Protein 1QUA (pdb70)

Radius of gyration: 15.65 Å; Cα contacts (8 Å, |Δi|>4): 385; chains: 1; bounding box: 40×34×39 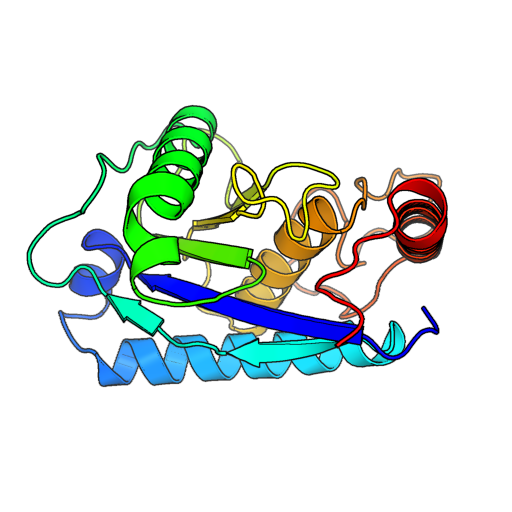Å

Sequence (197 aa):
PAPQTSIELFLIVDHSMYAKYNSNSSKITTTLKARVNIMNAIYSSLNLVITLSGIEMWSAADLITVQSSSRNTLKLFASWRETDLLKRTSNDNAQLLTATNFNGNTVGLAYLKTMCNSKYSVGLIQDHSAIPLLMAVTMAHELGHNLGMNHDGAGCSCATCIMAPVLSSGPAKSFSDCSKHDYQSFLTIHKPQCLLN

InterPro domains:
  IPR001590 Peptidase M12B, ADAM/reprolysin [PF01421] (7-197)
  IPR001590 Peptidase M12B, ADAM/reprolysin [PS50215] (5-197)
  IPR024079 Metallopeptidase, catalytic domain superfamily [G3DSA:3.40.390.10] (2-197)
  IPR034027 Reprolysin domain, adamalysin-type [cd04269] (7-197)

Structure (mmCIF, N/CA/C/O backbone):
data_1QUA
#
_entry.id   1QUA
#
_cell.length_a   46.838
_cell.length_b   49.524
_cell.length_c   95.343
_cell.angle_alpha   90.00
_cell.angle_beta   90.00
_cell.angle_gamma   90.00
#
_symmetry.space_group_name_H-M   'P 21 21 21'
#
loop_
_entity.id
_entity.type
_entity.pdbx_description
1 polymer ACUTOLYSIN-C
2 non-polymer 'ZINC ION'
3 water water
#
loop_
_atom_site.group_PDB
_atom_site.id
_atom_site.type_symbol
_atom_site.label_atom_id
_atom_site.label_alt_id
_atom_site.label_comp_id
_atom_site.label_asym_id
_atom_site.label_entity_id
_atom_site.label_seq_id
_atom_site.pdbx_PDB_ins_code
_atom_site.Cartn_x
_atom_site.Cartn_y
_atom_site.Cartn_z
_atom_site.occupancy
_atom_site.B_iso_or_equiv
_atom_site.auth_seq_id
_atom_site.auth_comp_id
_atom_site.auth_asym_id
_atom_site.auth_atom_id
_atom_site.pdbx_PDB_model_num
ATOM 1 N N . PRO A 1 1 ? 19.235 6.838 24.637 1.00 48.59 2 PRO A N 1
ATOM 2 C CA . PRO A 1 1 ? 18.525 5.807 25.379 1.00 48.78 2 PRO A CA 1
ATOM 3 C C . PRO A 1 1 ? 17.694 6.358 26.513 1.00 48.73 2 PRO A C 1
ATOM 4 O O . PRO A 1 1 ? 17.294 5.595 27.368 1.00 49.13 2 PRO A O 1
ATOM 8 N N . ALA A 1 2 ? 17.355 7.650 26.476 1.00 48.46 3 ALA A N 1
ATOM 9 C CA . ALA A 1 2 ? 16.567 8.259 27.552 1.00 43.85 3 ALA A CA 1
ATOM 10 C C . ALA A 1 2 ? 15.514 9.304 27.171 1.00 38.01 3 ALA A C 1
ATOM 11 O O . ALA A 1 2 ? 14.431 9.289 27.736 1.00 37.19 3 ALA A O 1
ATOM 13 N N . PRO A 1 3 ? 15.814 10.245 26.246 1.00 36.07 4 PRO A N 1
ATOM 14 C CA . PRO A 1 3 ? 14.713 11.178 25.985 1.00 36.37 4 PRO A CA 1
ATOM 15 C C . PRO A 1 3 ? 13.579 10.442 25.277 1.00 36.72 4 PRO A C 1
ATOM 16 O O . PRO A 1 3 ? 13.822 9.710 24.318 1.00 38.26 4 PRO A O 1
ATOM 20 N N . GLN A 1 4 ? 12.355 10.606 25.769 1.00 36.52 5 GLN A N 1
ATOM 21 C CA . GLN A 1 4 ? 11.186 9.975 25.174 1.00 35.42 5 GLN A CA 1
ATOM 22 C C . GLN A 1 4 ? 11.027 10.567 23.763 1.00 32.27 5 GLN A C 1
ATOM 23 O O . GLN A 1 4 ? 10.733 11.761 23.605 1.00 35.47 5 GLN A O 1
ATOM 29 N N . THR A 1 5 ? 11.270 9.750 22.742 1.00 26.91 6 THR A N 1
ATOM 30 C CA . THR A 1 5 ? 11.177 10.213 21.368 1.00 24.54 6 THR A CA 1
ATOM 31 C C . THR A 1 5 ? 10.141 9.477 20.553 1.00 22.97 6 THR A C 1
ATOM 32 O O . THR A 1 5 ? 9.533 8.522 21.027 1.00 23.56 6 THR A O 1
ATOM 36 N N . SER A 1 6 ? 9.937 9.916 19.318 1.00 23.13 7 SER A N 1
ATOM 37 C CA . SER A 1 6 ? 8.956 9.284 18.453 1.00 25.01 7 SER A CA 1
ATOM 38 C C . SER A 1 6 ? 9.239 9.477 16.963 1.00 25.53 7 SER A C 1
ATOM 39 O O . SER A 1 6 ? 9.571 10.579 16.498 1.00 25.11 7 SER A O 1
ATOM 42 N N . ILE A 1 7 ? 9.111 8.366 16.235 1.00 26.44 8 ILE A N 1
ATOM 43 C CA . ILE A 1 7 ? 9.345 8.302 14.795 1.00 23.44 8 ILE A CA 1
ATOM 44 C C . ILE A 1 7 ? 8.062 7.936 14.107 1.00 21.42 8 ILE A C 1
ATOM 45 O O . ILE A 1 7 ? 7.492 6.896 14.409 1.00 20.32 8 ILE A O 1
ATOM 50 N N . GLU A 1 8 ? 7.573 8.804 13.237 1.00 18.27 9 GLU A N 1
ATOM 51 C CA . GLU A 1 8 ? 6.387 8.472 12.485 1.00 21.70 9 GLU A CA 1
ATOM 52 C C . GLU A 1 8 ? 6.955 7.904 11.210 1.00 17.93 9 GLU A C 1
ATOM 53 O O . GLU A 1 8 ? 7.474 8.629 10.358 1.00 17.48 9 GLU A O 1
ATOM 59 N N . LEU A 1 9 ? 6.919 6.589 11.124 1.00 16.37 10 LEU A N 1
ATOM 60 C CA . LEU A 1 9 ? 7.450 5.845 9.995 1.00 13.51 10 LEU A CA 1
ATOM 61 C C . LEU A 1 9 ? 6.445 5.586 8.904 1.00 11.38 10 LEU A C 1
ATOM 62 O O . LEU A 1 9 ? 5.354 5.068 9.136 1.00 11.62 10 LEU A O 1
ATOM 67 N N . PHE A 1 10 ? 6.848 5.857 7.685 1.00 10.49 11 PHE A N 1
ATOM 68 C CA . PHE A 1 10 ? 5.973 5.582 6.581 1.00 12.01 11 PHE A CA 1
ATOM 69 C C . PHE A 1 10 ? 6.543 4.442 5.757 1.00 11.73 11 PHE A C 1
ATOM 70 O O . PHE A 1 10 ? 7.717 4.493 5.393 1.00 13.30 11 PHE A O 1
ATOM 78 N N . LEU A 1 11 ? 5.724 3.445 5.412 1.00 11.07 12 LEU A N 1
ATOM 79 C CA . LEU A 1 11 ? 6.213 2.299 4.632 1.00 8.47 12 LEU A CA 1
ATOM 80 C C . LEU A 1 11 ? 5.701 2.381 3.230 1.00 5.34 12 LEU A C 1
ATOM 81 O O . LEU A 1 11 ? 4.546 2.755 3.015 1.00 9.85 12 LEU A O 1
ATOM 86 N N . ILE A 1 12 ? 6.554 2.045 2.271 1.00 5.01 13 ILE A N 1
ATOM 87 C CA . ILE A 1 12 ? 6.213 2.086 0.848 1.00 4.75 13 ILE A CA 1
ATOM 88 C C . ILE A 1 12 ? 6.480 0.708 0.303 1.00 5.98 13 ILE A C 1
ATOM 89 O O . ILE A 1 12 ? 7.570 0.154 0.465 1.00 4.67 13 ILE A O 1
ATOM 94 N N . VAL A 1 13 ? 5.467 0.125 -0.303 1.00 5.79 14 VAL A N 1
ATOM 95 C CA . VAL A 1 13 ? 5.566 -1.207 -0.846 1.00 10.17 14 VAL A CA 1
ATOM 96 C C . VAL A 1 13 ? 5.696 -1.051 -2.356 1.00 8.19 14 VAL A C 1
ATOM 97 O O . VAL A 1 13 ? 4.893 -0.366 -2.979 1.00 15.19 14 VAL A O 1
ATOM 101 N N . ASP A 1 14 ? 6.714 -1.631 -2.967 1.00 10.78 15 ASP A N 1
ATOM 102 C CA . ASP A 1 14 ? 6.811 -1.460 -4.400 1.00 9.91 15 ASP A CA 1
ATOM 103 C C . ASP A 1 14 ? 5.962 -2.448 -5.159 1.00 10.65 15 ASP A C 1
ATOM 104 O O . ASP A 1 14 ? 5.391 -3.357 -4.594 1.00 9.30 15 ASP A O 1
ATOM 109 N N . HIS A 1 15 ? 5.934 -2.299 -6.467 1.00 12.48 16 HIS A N 1
ATOM 110 C CA . HIS A 1 15 ? 5.146 -3.157 -7.307 1.00 17.76 16 HIS A CA 1
ATOM 111 C C . HIS A 1 15 ? 5.554 -4.647 -7.329 1.00 17.88 16 HIS A C 1
ATOM 112 O O . HIS A 1 15 ? 4.685 -5.520 -7.460 1.00 18.86 16 HIS A O 1
ATOM 119 N N . SER A 1 16 ? 6.855 -4.938 -7.198 1.00 17.28 17 SER A N 1
ATOM 120 C CA . SER A 1 16 ? 7.375 -6.311 -7.186 1.00 13.62 17 SER A CA 1
ATOM 121 C C . SER A 1 16 ? 6.958 -6.991 -5.880 1.00 12.88 17 SER A C 1
ATOM 122 O O . SER A 1 16 ? 6.550 -8.135 -5.896 1.00 14.46 17 SER A O 1
ATOM 125 N N . MET A 1 17 ? 6.965 -6.285 -4.759 1.00 8.80 18 MET A N 1
ATOM 126 C CA . MET A 1 17 ? 6.506 -6.914 -3.535 1.00 10.29 18 MET A CA 1
ATOM 127 C C . MET A 1 17 ? 4.985 -7.022 -3.567 1.00 11.84 18 MET A C 1
ATOM 128 O O . MET A 1 17 ? 4.408 -7.885 -2.916 1.00 13.22 18 MET A O 1
ATOM 133 N N . TYR A 1 18 ? 4.322 -6.160 -4.331 1.00 12.96 19 TYR A N 1
ATOM 134 C CA . TYR A 1 18 ? 2.870 -6.211 -4.424 1.00 13.21 19 TYR A CA 1
ATOM 135 C C . TYR A 1 18 ? 2.509 -7.508 -5.147 1.00 12.43 19 TYR A C 1
ATOM 136 O O . TYR A 1 18 ? 1.669 -8.256 -4.660 1.00 11.98 19 TYR A O 1
ATOM 145 N N . ALA A 1 19 ? 3.149 -7.761 -6.294 1.00 13.10 20 ALA A N 1
ATOM 146 C CA . ALA A 1 19 ? 2.926 -8.954 -7.105 1.00 13.52 20 ALA A CA 1
ATOM 147 C C . ALA A 1 19 ? 3.342 -10.252 -6.419 1.00 17.84 20 ALA A C 1
ATOM 148 O O . ALA A 1 19 ? 2.756 -11.304 -6.680 1.00 19.88 20 ALA A O 1
ATOM 150 N N . LYS A 1 20 ? 4.357 -10.182 -5.564 1.00 17.18 21 LYS A N 1
ATOM 151 C CA . LYS A 1 20 ? 4.830 -11.349 -4.840 1.00 16.99 21 LYS A CA 1
ATOM 152 C C . LYS A 1 20 ? 3.809 -11.884 -3.862 1.00 14.99 21 LYS A C 1
ATOM 153 O O . LYS A 1 20 ? 3.840 -13.051 -3.535 1.00 16.76 21 LYS A O 1
ATOM 159 N N . TYR A 1 21 ? 2.967 -11.018 -3.319 1.00 16.03 22 TYR A N 1
ATOM 160 C CA . TYR A 1 21 ? 1.927 -11.472 -2.402 1.00 14.24 22 TYR A CA 1
ATOM 161 C C . TYR A 1 21 ? 0.588 -11.611 -3.160 1.00 14.31 22 TYR A C 1
ATOM 162 O O . TYR A 1 21 ? -0.494 -11.443 -2.589 1.00 12.41 22 TYR A O 1
ATOM 171 N N . ASN A 1 22 ? 0.674 -11.868 -4.458 1.00 11.17 23 ASN A N 1
ATOM 172 C CA . ASN A 1 22 ? -0.502 -12.075 -5.260 1.00 12.82 23 ASN A CA 1
ATOM 173 C C . ASN A 1 22 ? -1.460 -10.909 -5.345 1.00 16.96 23 ASN A C 1
ATOM 174 O O . ASN A 1 22 ? -2.688 -11.132 -5.340 1.00 14.96 23 ASN A O 1
ATOM 179 N N . SER A 1 23 ? -0.891 -9.682 -5.378 1.00 18.06 24 SER A N 1
ATOM 180 C CA . SER A 1 23 ? -1.615 -8.387 -5.464 1.00 9.51 24 SER A CA 1
ATOM 181 C C . SER A 1 23 ? -2.671 -8.236 -4.395 1.00 9.30 24 SER A C 1
ATOM 182 O O . SER A 1 23 ? -3.762 -7.742 -4.650 1.00 11.93 24 SER A O 1
ATOM 185 N N . ASN A 1 24 ? -2.328 -8.594 -3.167 1.00 11.12 25 ASN A N 1
ATOM 186 C CA . ASN A 1 24 ? -3.288 -8.575 -2.081 1.00 14.31 25 ASN A CA 1
ATOM 187 C C . ASN A 1 24 ? -2.822 -7.692 -0.967 1.00 16.40 25 ASN A C 1
ATOM 188 O O . ASN A 1 24 ? -1.914 -8.037 -0.210 1.00 13.95 25 ASN A O 1
ATOM 193 N N . SER A 1 25 ? -3.515 -6.566 -0.842 1.00 19.78 26 SER A N 1
ATOM 194 C CA . SER A 1 25 ? -3.221 -5.527 0.140 1.00 19.96 26 SER A CA 1
ATOM 195 C C . SER A 1 25 ? -3.328 -5.939 1.589 1.00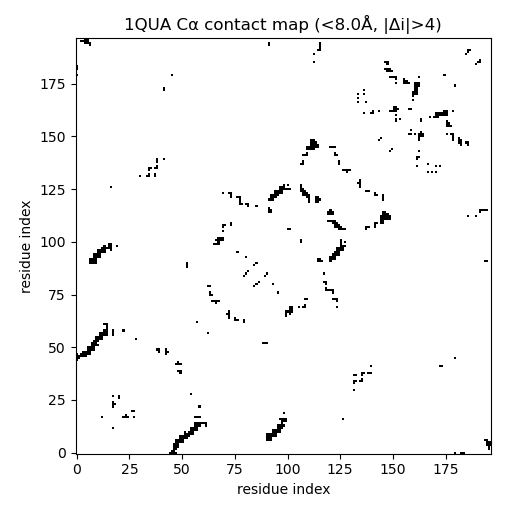 17.11 26 SER A C 1
ATOM 196 O O . SER A 1 25 ? -2.566 -5.449 2.425 1.00 15.88 26 SER A O 1
ATOM 199 N N . SER A 1 26 ? -4.268 -6.827 1.888 1.00 15.76 27 SER A N 1
ATOM 200 C CA . SER A 1 26 ? -4.456 -7.288 3.258 1.00 18.27 27 SER A CA 1
ATOM 201 C C . SER A 1 26 ? -3.322 -8.155 3.727 1.00 15.62 27 SER A C 1
ATOM 202 O O . SER A 1 26 ? -2.892 -8.016 4.870 1.00 16.72 27 SER A O 1
ATOM 205 N N . LYS A 1 27 ? -2.857 -9.075 2.877 1.00 14.80 28 LYS A N 1
ATOM 206 C CA . LYS A 1 27 ? -1.726 -9.940 3.263 1.00 15.95 28 LYS A CA 1
ATOM 207 C C . LYS A 1 27 ? -0.524 -9.039 3.564 1.00 13.86 28 LYS A C 1
ATOM 208 O O . LYS A 1 27 ? 0.143 -9.172 4.593 1.00 14.79 28 LYS A O 1
ATOM 214 N N . ILE A 1 28 ? -0.289 -8.083 2.667 1.00 14.65 29 ILE A N 1
ATOM 215 C CA . ILE A 1 28 ? 0.842 -7.160 2.804 1.00 11.14 29 ILE A CA 1
ATOM 216 C C . ILE A 1 28 ? 0.699 -6.318 4.042 1.00 13.14 29 ILE A C 1
ATOM 217 O O . ILE A 1 28 ? 1.626 -6.213 4.831 1.00 15.96 29 ILE A O 1
ATOM 222 N N . THR A 1 29 ? -0.495 -5.812 4.294 1.00 13.24 30 THR A N 1
ATOM 223 C CA . THR A 1 29 ? -0.671 -4.986 5.466 1.00 13.18 30 THR A CA 1
ATOM 224 C C . THR A 1 29 ? -0.416 -5.748 6.758 1.00 14.92 30 THR A C 1
ATOM 225 O O . THR A 1 29 ? 0.329 -5.313 7.628 1.00 16.42 30 THR A O 1
ATOM 229 N N . THR A 1 30 ? -1.046 -6.898 6.893 1.00 17.77 31 THR A N 1
ATOM 230 C CA . THR A 1 30 ? -0.845 -7.670 8.089 1.00 20.94 31 THR A CA 1
ATOM 231 C C . THR A 1 30 ? 0.618 -8.136 8.209 1.00 17.23 31 THR A C 1
ATOM 232 O O . THR A 1 30 ? 1.189 -8.120 9.303 1.00 18.44 31 THR A O 1
ATOM 236 N N . THR A 1 31 ? 1.231 -8.533 7.097 1.00 14.32 32 THR A N 1
ATOM 237 C CA . THR A 1 31 ? 2.628 -8.963 7.141 1.00 15.91 32 THR A CA 1
ATOM 238 C C . THR A 1 31 ? 3.465 -7.828 7.739 1.00 15.24 32 THR A C 1
ATOM 239 O O . THR A 1 31 ? 4.086 -8.007 8.775 1.00 12.61 32 THR A O 1
ATOM 243 N N . LEU A 1 32 ? 3.341 -6.632 7.146 1.00 15.06 33 LEU A N 1
ATOM 244 C CA . LEU A 1 32 ? 4.069 -5.430 7.586 1.00 16.15 33 LEU A CA 1
ATOM 245 C C . LEU A 1 32 ? 3.765 -4.989 9.009 1.00 17.14 33 LEU A C 1
ATOM 246 O O . LEU A 1 32 ? 4.651 -4.451 9.670 1.00 15.98 33 LEU A O 1
ATOM 251 N N . LYS A 1 33 ? 2.520 -5.171 9.466 1.00 17.80 34 LYS A N 1
ATOM 252 C CA . LYS A 1 33 ? 2.161 -4.776 10.814 1.00 20.79 34 LYS A CA 1
ATOM 253 C C . LYS A 1 33 ? 2.818 -5.641 11.900 1.00 21.74 34 LYS A C 1
ATOM 254 O O . LYS A 1 33 ? 3.241 -5.123 12.946 1.00 20.98 34 LYS A O 1
ATOM 260 N N . ALA A 1 34 ? 2.902 -6.948 11.654 1.00 22.23 35 ALA A N 1
ATOM 261 C CA . ALA A 1 34 ? 3.561 -7.872 12.589 1.00 21.23 35 ALA A CA 1
ATOM 262 C C . ALA A 1 34 ? 5.043 -7.463 12.761 1.00 19.93 35 ALA A C 1
ATOM 263 O O . ALA A 1 34 ? 5.538 -7.354 13.897 1.00 21.26 35 ALA A O 1
ATOM 265 N N . ARG A 1 35 ? 5.743 -7.231 11.643 1.00 17.39 36 ARG A N 1
ATOM 266 C CA . ARG A 1 35 ? 7.161 -6.819 11.647 1.00 16.07 36 ARG A CA 1
ATOM 267 C C . ARG A 1 35 ? 7.335 -5.485 12.387 1.00 15.14 36 ARG A C 1
ATOM 268 O O . ARG A 1 35 ? 8.260 -5.318 13.170 1.00 18.39 36 ARG A O 1
ATOM 276 N N . VAL A 1 36 ? 6.452 -4.531 12.126 1.00 15.06 37 VAL A N 1
ATOM 277 C CA . VAL A 1 36 ? 6.494 -3.252 12.807 1.00 16.83 37 VAL A CA 1
ATOM 278 C C . VAL A 1 36 ? 6.217 -3.445 14.313 1.00 18.56 37 VAL A C 1
ATOM 279 O O . VAL A 1 36 ? 6.836 -2.783 15.147 1.00 19.22 37 VAL A O 1
ATOM 283 N N . ASN A 1 37 ? 5.328 -4.360 14.689 1.00 17.32 38 ASN A N 1
ATOM 284 C CA . ASN A 1 37 ? 5.091 -4.565 16.126 1.00 18.89 38 ASN A CA 1
ATOM 285 C C . ASN A 1 37 ? 6.361 -5.057 16.815 1.00 19.88 38 ASN A C 1
ATOM 286 O O . ASN A 1 37 ? 6.629 -4.740 17.975 1.00 18.31 38 ASN A O 1
ATOM 291 N N . ILE A 1 38 ? 7.118 -5.885 16.106 1.00 19.20 39 ILE A N 1
ATOM 292 C CA . ILE A 1 38 ? 8.364 -6.391 16.645 1.00 21.05 39 ILE A CA 1
ATOM 293 C C . ILE A 1 38 ? 9.401 -5.250 16.751 1.00 20.42 39 ILE A C 1
ATOM 294 O O . ILE A 1 38 ? 10.179 -5.201 17.721 1.00 19.20 39 ILE A O 1
ATOM 299 N N . MET A 1 39 ? 9.395 -4.329 15.782 1.00 20.29 40 MET A N 1
ATOM 300 C CA . MET A 1 39 ? 10.317 -3.182 15.792 1.00 19.74 40 MET A CA 1
ATOM 301 C C . MET A 1 39 ? 10.110 -2.392 17.064 1.00 19.61 40 MET A C 1
ATOM 302 O O . MET A 1 39 ? 11.072 -1.957 17.665 1.00 20.96 40 MET A O 1
ATOM 307 N N . ASN A 1 40 ? 8.847 -2.170 17.433 1.00 20.64 41 ASN A N 1
ATOM 308 C CA . ASN A 1 40 ? 8.501 -1.391 18.627 1.00 24.03 41 ASN A CA 1
ATOM 309 C C . ASN A 1 40 ? 9.155 -1.925 19.883 1.00 24.05 41 ASN A C 1
ATOM 310 O O . ASN A 1 40 ? 9.627 -1.151 20.702 1.00 25.19 41 ASN A O 1
ATOM 315 N N . ALA A 1 41 ? 9.118 -3.247 20.057 1.00 26.45 42 ALA A N 1
ATOM 316 C CA . ALA A 1 41 ? 9.715 -3.939 21.210 1.00 25.80 42 ALA A CA 1
ATOM 317 C C . ALA A 1 41 ? 11.235 -3.719 21.226 1.00 25.97 42 ALA A C 1
ATOM 318 O O . ALA A 1 41 ? 11.834 -3.464 22.262 1.00 26.57 42 ALA A O 1
ATOM 320 N N . ILE A 1 42 ? 11.838 -3.773 20.052 1.00 24.23 43 ILE A N 1
ATOM 321 C CA . ILE A 1 42 ? 13.265 -3.557 19.920 1.00 24.69 43 ILE A CA 1
ATOM 322 C C . ILE A 1 42 ? 13.652 -2.152 20.389 1.00 25.52 43 ILE A C 1
ATOM 323 O O . ILE A 1 42 ? 14.584 -1.986 21.176 1.00 27.74 43 ILE A O 1
ATOM 328 N N . TYR A 1 43 ? 12.853 -1.163 20.007 1.00 25.13 44 TYR A N 1
ATOM 329 C CA . TYR A 1 43 ? 13.111 0.231 20.358 1.00 25.64 44 TYR A CA 1
ATOM 330 C C . TYR A 1 43 ? 12.667 0.803 21.696 1.00 27.94 44 TYR A C 1
ATOM 331 O O . TYR A 1 43 ? 13.106 1.908 22.038 1.00 27.51 44 TYR A O 1
ATOM 340 N N . SER A 1 44 ? 11.821 0.110 22.461 1.00 29.44 45 SER A N 1
ATOM 341 C CA . SER A 1 44 ? 11.343 0.677 23.732 1.00 32.12 45 SER A CA 1
ATOM 342 C C . SER A 1 44 ? 12.411 0.883 24.818 1.00 30.84 45 SER A C 1
ATOM 343 O O . SER A 1 44 ? 12.263 1.700 25.731 1.00 29.78 45 SER A O 1
ATOM 346 N N . SER A 1 45 ? 13.535 0.210 24.663 1.00 32.59 46 SER A N 1
ATOM 347 C CA . SER A 1 45 ? 14.626 0.353 25.607 1.00 31.88 46 SER A CA 1
ATOM 348 C C . SER A 1 45 ? 15.346 1.710 25.379 1.00 30.69 46 SER A C 1
ATOM 349 O O . SER A 1 45 ? 15.885 2.299 26.311 1.00 29.86 46 SER A O 1
ATOM 352 N N . LEU A 1 46 ? 15.357 2.184 24.132 1.00 28.88 47 LEU A N 1
ATOM 353 C CA . LEU A 1 46 ? 15.947 3.479 23.770 1.00 29.81 47 LEU A CA 1
ATOM 354 C C . LEU A 1 46 ? 14.960 4.595 24.126 1.00 30.33 47 LEU A C 1
ATOM 355 O O . LEU A 1 46 ? 15.265 5.797 23.983 1.00 29.03 47 LEU A O 1
ATOM 360 N N . ASN A 1 47 ? 13.769 4.180 24.559 1.00 30.52 48 ASN A N 1
ATOM 361 C CA . ASN A 1 47 ? 12.669 5.079 24.917 1.00 31.43 48 ASN A CA 1
ATOM 362 C C . ASN A 1 47 ? 12.160 5.770 23.663 1.00 29.66 48 ASN A C 1
ATOM 363 O O . ASN A 1 47 ? 11.698 6.902 23.703 1.00 27.04 48 ASN A O 1
ATOM 368 N N . LEU A 1 48 ? 12.224 5.049 22.552 1.00 29.10 49 LEU A N 1
ATOM 369 C CA . LEU A 1 48 ? 11.796 5.570 21.271 1.00 29.39 49 LEU A CA 1
ATOM 370 C C . LEU A 1 48 ? 10.559 4.850 20.737 1.00 30.30 49 LEU A C 1
ATOM 371 O O . LEU A 1 48 ? 10.593 3.637 20.501 1.00 29.57 49 LEU A O 1
ATOM 376 N N . VAL A 1 49 ? 9.488 5.617 20.519 1.00 30.15 50 VAL A N 1
ATOM 377 C CA . VAL A 1 49 ? 8.210 5.094 20.006 1.00 30.67 50 VAL A CA 1
ATOM 378 C C . VAL A 1 49 ? 8.133 5.164 18.480 1.00 26.38 50 VAL A C 1
ATOM 379 O O . VAL A 1 49 ? 8.436 6.193 17.878 1.00 27.74 50 VAL A O 1
ATOM 383 N N . ILE A 1 50 ? 7.729 4.065 17.859 1.00 24.98 51 ILE A N 1
ATOM 384 C CA . ILE A 1 50 ? 7.587 4.010 16.412 1.00 25.55 51 ILE A CA 1
ATOM 385 C C . ILE A 1 50 ? 6.078 3.997 16.130 1.00 27.55 51 ILE A C 1
ATOM 386 O O . ILE A 1 50 ? 5.353 3.224 16.744 1.00 29.10 51 ILE A O 1
ATOM 391 N N . THR A 1 51 ? 5.619 4.863 15.224 1.00 25.70 52 THR A N 1
ATOM 392 C CA . THR A 1 51 ? 4.214 4.944 14.841 1.00 24.78 52 THR A CA 1
ATOM 393 C C . THR A 1 51 ? 4.173 4.843 13.338 1.00 23.43 52 THR A C 1
ATOM 394 O O . THR A 1 51 ? 5.042 5.378 12.655 1.00 23.80 52 THR A O 1
ATOM 398 N N . LEU A 1 52 ? 3.187 4.147 12.809 1.00 22.01 53 LEU A N 1
ATOM 399 C CA . LEU A 1 52 ? 3.084 4.012 11.365 1.00 24.18 53 LEU A CA 1
ATOM 400 C C . LEU A 1 52 ? 2.244 5.192 10.828 1.00 26.07 53 LEU A C 1
ATOM 401 O O . LEU A 1 52 ? 1.106 5.382 11.248 1.00 31.15 53 LEU A O 1
ATOM 406 N N . SER A 1 53 ? 2.825 6.053 9.997 1.00 25.43 54 SER A N 1
ATOM 407 C CA . SER A 1 53 ? 2.063 7.162 9.457 1.00 19.74 54 SER A CA 1
ATOM 408 C C . SER A 1 53 ? 1.178 6.599 8.349 1.00 21.25 54 SER A C 1
ATOM 409 O O . SER A 1 53 ? 0.191 7.214 7.953 1.00 23.25 54 SER A O 1
ATOM 412 N N . GLY A 1 54 ? 1.539 5.424 7.844 1.00 17.22 55 GLY A N 1
ATOM 413 C CA . GLY A 1 54 ? 0.767 4.815 6.785 1.00 13.14 55 GLY A CA 1
ATOM 414 C C . GLY A 1 54 ? 1.575 3.811 5.995 1.00 15.33 55 GLY A C 1
ATOM 415 O O . GLY A 1 54 ? 2.759 3.578 6.298 1.00 16.44 55 GLY A O 1
ATOM 416 N N . ILE A 1 55 ? 0.924 3.189 5.018 1.00 11.93 56 ILE A N 1
ATOM 417 C CA . ILE A 1 55 ? 1.539 2.203 4.163 1.00 11.59 56 ILE A CA 1
ATOM 418 C C . ILE A 1 55 ? 1.029 2.508 2.792 1.00 11.65 56 ILE A C 1
ATOM 419 O O . ILE A 1 55 ? -0.166 2.465 2.565 1.00 12.33 56 ILE A O 1
ATOM 424 N N . GLU A 1 56 ? 1.923 2.883 1.896 1.00 12.62 57 GLU A N 1
ATOM 425 C CA . GLU A 1 56 ? 1.522 3.139 0.525 1.00 13.72 57 GLU A CA 1
ATOM 426 C C . GLU A 1 56 ? 2.013 1.995 -0.336 1.00 12.54 57 GLU A C 1
ATOM 427 O O . GLU A 1 56 ? 3.132 1.536 -0.175 1.00 13.14 57 GLU A O 1
ATOM 433 N N . MET A 1 57 ? 1.205 1.599 -1.308 1.00 12.00 58 MET A N 1
ATOM 434 C CA . MET A 1 57 ? 1.556 0.488 -2.172 1.00 14.46 58 MET A CA 1
ATOM 435 C C . MET A 1 57 ? 1.555 0.907 -3.626 1.00 14.74 58 MET A C 1
ATOM 436 O O . MET A 1 57 ? 0.581 1.496 -4.083 1.00 17.16 58 MET A O 1
ATOM 441 N N . TRP A 1 58 ? 2.609 0.599 -4.376 1.00 13.46 59 TRP A N 1
ATOM 442 C CA . TRP A 1 58 ? 2.604 0.989 -5.775 1.00 13.35 59 TRP A CA 1
ATOM 443 C C . TRP A 1 58 ? 1.965 -0.134 -6.551 1.00 15.79 59 TRP A C 1
ATOM 444 O O . TRP A 1 58 ? 2.628 -0.952 -7.188 1.00 19.10 59 TRP A O 1
ATOM 455 N N . SER A 1 59 ? 0.642 -0.142 -6.451 1.00 17.51 60 SER A N 1
ATOM 456 C CA . SER A 1 59 ? -0.259 -1.118 -7.065 1.00 19.87 60 SER A CA 1
ATOM 457 C C . SER A 1 59 ? -0.287 -1.211 -8.599 1.00 22.84 60 SER A C 1
ATOM 458 O O . SER A 1 59 ? -0.408 -2.301 -9.167 1.00 22.45 60 SER A O 1
ATOM 461 N N . ALA A 1 60 ? -0.169 -0.074 -9.273 1.00 24.51 61 ALA A N 1
ATOM 462 C CA . ALA A 1 60 ? -0.210 -0.019 -10.730 1.00 24.24 61 ALA A CA 1
ATOM 463 C C . ALA A 1 60 ? 1.171 -0.037 -11.361 1.00 25.55 61 ALA A C 1
ATOM 464 O O . ALA A 1 60 ? 1.397 -0.772 -12.321 1.00 29.35 61 ALA A O 1
ATOM 466 N N . ALA A 1 61 ? 2.083 0.779 -10.829 1.00 26.29 62 ALA A N 1
ATOM 467 C CA . ALA A 1 61 ? 3.436 0.872 -11.369 1.00 23.79 62 ALA A CA 1
ATOM 468 C C . ALA A 1 61 ? 4.334 1.495 -10.334 1.00 23.04 62 ALA A C 1
ATOM 469 O O . ALA A 1 61 ? 3.853 2.148 -9.416 1.00 25.06 62 ALA A O 1
ATOM 471 N N . ASP A 1 62 ? 5.636 1.274 -10.473 1.00 20.71 63 ASP A N 1
ATOM 472 C CA . ASP A 1 62 ? 6.598 1.856 -9.560 1.00 17.80 63 ASP A CA 1
ATOM 473 C C . ASP A 1 62 ? 6.753 3.340 -9.847 1.00 17.56 63 ASP A C 1
ATOM 474 O O . ASP A 1 62 ? 6.815 3.770 -11.001 1.00 14.27 63 ASP A O 1
ATOM 479 N N . LEU A 1 63 ? 6.811 4.121 -8.779 1.00 18.90 64 LEU A N 1
ATOM 480 C CA . LEU A 1 63 ? 6.971 5.551 -8.918 1.00 19.86 64 LEU A CA 1
ATOM 481 C C . LEU A 1 63 ? 8.414 5.938 -9.190 1.00 21.60 64 LEU A C 1
ATOM 482 O O . LEU A 1 63 ? 8.699 7.088 -9.501 1.00 24.60 64 LEU A O 1
ATOM 487 N N . ILE A 1 64 ? 9.325 4.979 -9.058 1.00 22.44 65 ILE A N 1
ATOM 488 C CA . ILE A 1 64 ? 10.737 5.195 -9.369 1.00 21.65 65 ILE A CA 1
ATOM 489 C C . ILE A 1 64 ? 11.218 3.892 -9.978 1.00 22.92 65 ILE A C 1
ATOM 490 O O . ILE A 1 64 ? 10.543 2.871 -9.856 1.00 22.62 65 ILE A O 1
ATOM 495 N N . THR A 1 65 ? 12.350 3.929 -10.674 1.00 24.11 66 THR A N 1
ATOM 496 C CA . THR A 1 65 ? 12.911 2.720 -11.238 1.00 22.84 66 THR A CA 1
ATOM 497 C C . THR A 1 65 ? 13.637 2.008 -10.095 1.00 22.02 66 THR A C 1
ATOM 498 O O . THR A 1 65 ? 14.625 2.538 -9.534 1.00 21.49 66 THR A O 1
ATOM 502 N N . VAL A 1 66 ? 13.090 0.860 -9.685 1.00 21.71 67 VAL A N 1
ATOM 503 C CA . VAL A 1 66 ? 13.705 0.098 -8.603 1.00 22.17 67 VAL A CA 1
ATOM 504 C C . VAL A 1 66 ? 14.819 -0.796 -9.165 1.00 22.44 67 VAL A C 1
ATOM 505 O O . VAL A 1 66 ? 14.553 -1.786 -9.831 1.00 28.12 67 VAL A O 1
ATOM 509 N N . GLN A 1 67 ? 16.060 -0.409 -8.899 1.00 22.95 68 GLN A N 1
ATOM 510 C CA . GLN A 1 67 ? 17.235 -1.129 -9.373 1.00 23.06 68 GLN A CA 1
ATOM 511 C C . GLN A 1 67 ? 17.868 -2.067 -8.347 1.00 19.43 68 GLN A C 1
ATOM 512 O O . GLN A 1 67 ? 17.876 -1.803 -7.136 1.00 17.54 68 GLN A O 1
ATOM 518 N N . SER A 1 68 ? 18.450 -3.144 -8.858 1.00 18.67 69 SER A N 1
ATOM 519 C CA . SER A 1 68 ? 19.094 -4.156 -8.040 1.00 18.47 69 SER A CA 1
ATOM 520 C C . SER A 1 68 ? 20.307 -3.575 -7.350 1.00 19.23 69 SER A C 1
ATOM 521 O O . SER A 1 68 ? 20.823 -4.160 -6.397 1.00 22.70 69 SER A O 1
ATOM 524 N N . SER A 1 69 ? 20.794 -2.441 -7.855 1.00 18.32 70 SER A N 1
ATOM 525 C CA . SER A 1 69 ? 21.927 -1.764 -7.255 1.00 17.12 70 SER A CA 1
ATOM 526 C C . SER A 1 69 ? 21.364 -0.958 -6.124 1.00 14.79 70 SER A C 1
ATOM 527 O O . SER A 1 69 ? 20.801 0.097 -6.331 1.00 14.54 70 SER A O 1
ATOM 530 N N . SER A 1 70 ? 21.506 -1.468 -4.922 1.00 14.02 71 SER A N 1
ATOM 531 C CA . SER A 1 70 ? 20.987 -0.770 -3.772 1.00 15.83 71 SER A CA 1
ATOM 532 C C . SER A 1 70 ? 21.285 0.697 -3.702 1.00 16.46 71 SER A C 1
ATOM 533 O O . SER A 1 70 ? 20.416 1.463 -3.302 1.00 16.08 71 SER A O 1
ATOM 536 N N . ARG A 1 71 ? 22.529 1.072 -3.996 1.00 17.94 72 ARG A N 1
ATOM 537 C CA . ARG A 1 71 ? 22.996 2.472 -3.926 1.00 22.78 72 ARG A CA 1
ATOM 538 C C . ARG A 1 71 ? 22.137 3.460 -4.713 1.00 19.64 72 ARG A C 1
ATOM 539 O O . ARG A 1 71 ? 21.783 4.534 -4.205 1.00 16.46 72 ARG A O 1
ATOM 547 N N . ASN A 1 72 ? 21.834 3.093 -5.960 1.00 18.93 73 ASN A N 1
ATOM 548 C CA . ASN A 1 72 ? 21.034 3.906 -6.869 1.00 18.46 73 ASN A CA 1
ATOM 549 C C . ASN A 1 72 ? 19.624 4.011 -6.363 1.00 17.92 73 ASN A C 1
ATOM 550 O O . ASN A 1 72 ? 19.094 5.101 -6.254 1.00 19.29 73 ASN A O 1
ATOM 555 N N . THR A 1 73 ? 19.042 2.869 -6.012 1.00 15.14 74 THR A N 1
ATOM 556 C CA . THR A 1 73 ? 17.690 2.833 -5.521 1.00 11.11 74 THR A CA 1
ATOM 557 C C . THR A 1 73 ? 17.498 3.676 -4.269 1.00 7.30 74 THR A C 1
ATOM 558 O O . THR A 1 73 ? 16.523 4.385 -4.187 1.00 11.62 74 THR A O 1
ATOM 562 N N . LEU A 1 74 ? 18.421 3.623 -3.315 1.00 6.28 75 LEU A N 1
ATOM 563 C CA . LEU A 1 74 ? 18.275 4.414 -2.095 1.00 8.72 75 LEU A CA 1
ATOM 564 C C . LEU A 1 74 ? 18.213 5.892 -2.435 1.00 11.68 75 LEU A C 1
ATOM 565 O O . LEU A 1 74 ? 17.351 6.608 -1.927 1.00 12.22 75 LEU A O 1
ATOM 570 N N . LYS A 1 75 ? 19.050 6.315 -3.378 1.00 13.77 76 LYS A N 1
ATOM 571 C CA . LYS A 1 75 ? 19.101 7.703 -3.814 1.00 16.33 76 LYS A CA 1
ATOM 572 C C . LYS A 1 75 ? 17.876 8.096 -4.598 1.00 17.23 76 LYS A C 1
ATOM 573 O O . LYS A 1 75 ? 17.448 9.248 -4.537 1.00 16.16 76 LYS A O 1
ATOM 579 N N . LEU A 1 76 ? 17.394 7.194 -5.448 1.00 17.03 77 LEU A N 1
ATOM 580 C CA . LEU A 1 76 ? 16.193 7.448 -6.244 1.00 14.63 77 LEU A CA 1
ATOM 581 C C . LEU A 1 76 ? 15.015 7.569 -5.282 1.00 13.55 77 LEU A C 1
ATOM 582 O O . LEU A 1 76 ? 14.202 8.496 -5.375 1.00 12.10 77 LEU A O 1
ATOM 587 N N . PHE A 1 77 ? 14.954 6.658 -4.318 1.00 9.99 78 PHE A N 1
ATOM 588 C CA . PHE A 1 77 ? 13.870 6.660 -3.323 1.00 10.69 78 PHE A CA 1
ATOM 589 C C . PHE A 1 77 ? 13.835 7.927 -2.453 1.00 10.28 78 PHE A C 1
ATOM 590 O O . PHE A 1 77 ? 12.774 8.541 -2.284 1.00 11.22 78 PHE A O 1
ATOM 598 N N . ALA A 1 78 ? 14.974 8.309 -1.890 1.00 9.55 79 ALA A N 1
ATOM 599 C CA . ALA A 1 78 ? 15.039 9.514 -1.052 1.00 11.09 79 ALA A CA 1
ATOM 600 C C . ALA A 1 78 ? 14.600 10.802 -1.774 1.00 11.11 79 ALA A C 1
ATOM 601 O O . ALA A 1 78 ? 13.981 11.685 -1.190 1.00 15.01 79 ALA A O 1
ATOM 603 N N . SER A 1 79 ? 14.941 10.897 -3.047 1.00 12.54 80 SER A N 1
ATOM 604 C CA . SER A 1 79 ? 14.607 12.034 -3.867 1.00 12.66 80 SER A CA 1
ATOM 605 C C . SER A 1 79 ? 13.118 12.059 -4.088 1.00 14.37 80 SER A C 1
ATOM 606 O O . SER A 1 79 ? 12.480 13.110 -3.992 1.00 15.32 80 SER A O 1
ATOM 609 N N . TRP A 1 80 ? 12.560 10.886 -4.377 1.00 14.38 81 TRP A N 1
ATOM 610 C CA . TRP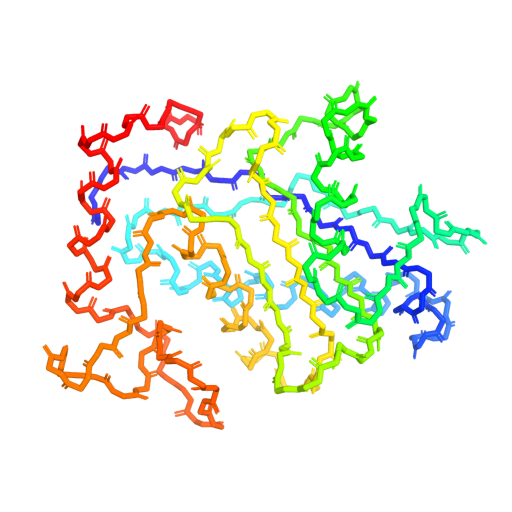 A 1 80 ? 11.127 10.779 -4.602 1.00 12.46 81 TRP A CA 1
ATOM 611 C C . TRP A 1 80 ? 10.342 11.110 -3.316 1.00 10.96 81 TRP A C 1
ATOM 612 O O . TRP A 1 80 ? 9.241 11.644 -3.385 1.00 9.87 81 TRP A O 1
ATOM 623 N N . ARG A 1 81 ? 10.919 10.771 -2.161 1.00 7.71 82 ARG A N 1
ATOM 624 C CA . ARG A 1 81 ? 10.291 11.038 -0.887 1.00 7.58 82 ARG A CA 1
ATOM 625 C C . ARG A 1 81 ? 10.265 12.560 -0.661 1.00 10.70 82 ARG A C 1
ATOM 626 O O . ARG A 1 81 ? 9.296 13.110 -0.155 1.00 10.32 82 ARG A O 1
ATOM 634 N N . GLU A 1 82 ? 11.339 13.231 -1.036 1.00 12.38 83 GLU A N 1
ATOM 635 C CA . GLU A 1 82 ? 11.447 14.664 -0.868 1.00 15.06 83 GLU A CA 1
ATOM 636 C C . GLU A 1 82 ? 10.431 15.455 -1.699 1.00 16.17 83 GLU A C 1
ATOM 637 O O . GLU A 1 82 ? 9.598 16.206 -1.184 1.00 16.40 83 GLU A O 1
ATOM 643 N N . THR A 1 83 ? 10.474 15.194 -2.995 1.00 16.25 84 THR A N 1
ATOM 644 C CA . THR A 1 83 ? 9.647 15.860 -3.975 1.00 17.58 84 THR A CA 1
ATOM 645 C C . THR A 1 83 ? 8.194 15.391 -4.155 1.00 17.80 84 THR A C 1
ATOM 646 O O . THR A 1 83 ? 7.378 16.095 -4.769 1.00 15.71 84 THR A O 1
ATOM 650 N N . ASP A 1 84 ? 7.868 14.205 -3.656 1.00 16.94 85 ASP A N 1
ATOM 651 C CA . ASP A 1 84 ? 6.515 13.665 -3.820 1.00 13.88 85 ASP A CA 1
ATOM 652 C C . ASP A 1 84 ? 5.872 13.290 -2.513 1.00 13.10 85 ASP A C 1
ATOM 653 O O . ASP A 1 84 ? 4.960 13.956 -2.038 1.00 11.89 85 ASP A O 1
ATOM 658 N N . LEU A 1 85 ? 6.361 12.229 -1.905 1.00 12.17 86 LEU A N 1
ATOM 659 C CA . LEU A 1 85 ? 5.751 11.775 -0.673 1.00 13.69 86 LEU A CA 1
ATOM 660 C C . LEU A 1 85 ? 5.509 12.808 0.384 1.00 12.53 86 LEU A C 1
ATOM 661 O O . LEU A 1 85 ? 4.409 12.891 0.906 1.00 13.26 86 LEU A O 1
ATOM 666 N N . LEU A 1 86 ? 6.534 13.577 0.719 1.00 13.92 87 LEU A N 1
ATOM 667 C CA . LEU A 1 86 ? 6.430 14.562 1.800 1.00 16.18 87 LEU A CA 1
ATOM 668 C C . LEU A 1 86 ? 5.391 15.660 1.628 1.00 14.70 87 LEU A C 1
ATOM 669 O O . LEU A 1 86 ? 4.985 16.272 2.617 1.00 15.12 87 LEU A O 1
ATOM 674 N N . LYS A 1 87 ? 4.955 15.870 0.387 1.00 14.12 88 LYS A N 1
ATOM 675 C CA . LYS A 1 87 ? 3.917 16.830 0.037 1.00 16.83 88 LYS A CA 1
ATOM 676 C C . LYS A 1 87 ? 2.538 16.230 0.355 1.00 18.25 88 LYS A C 1
ATOM 677 O O . LYS A 1 87 ? 1.563 16.960 0.515 1.00 21.13 88 LYS A O 1
ATOM 683 N N . ARG A 1 88 ? 2.421 14.899 0.320 1.00 21.02 89 ARG A N 1
ATOM 684 C CA . ARG A 1 88 ? 1.143 14.206 0.581 1.00 14.49 89 ARG A CA 1
ATOM 685 C C . ARG A 1 88 ? 1.030 13.658 1.995 1.00 14.64 89 ARG A C 1
ATOM 686 O O . ARG A 1 88 ? 0.003 13.828 2.636 1.00 14.49 89 ARG A O 1
ATOM 694 N N . THR A 1 89 ? 2.111 13.073 2.512 1.00 18.01 90 THR A N 1
ATOM 695 C CA . THR A 1 89 ? 2.088 12.498 3.846 1.00 18.88 90 THR A CA 1
ATOM 696 C C . THR A 1 89 ? 3.276 13.003 4.629 1.00 17.49 90 THR A C 1
ATOM 697 O O . THR A 1 89 ? 4.400 12.950 4.161 1.00 21.35 90 THR A O 1
ATOM 701 N N . SER A 1 90 ? 3.028 13.403 5.859 1.00 18.01 91 SER A N 1
ATOM 702 C CA . SER A 1 90 ? 4.070 13.879 6.749 1.00 20.27 91 SER A CA 1
ATOM 703 C C . SER A 1 90 ? 4.690 12.657 7.461 1.00 21.01 91 SER A C 1
ATOM 704 O O . SER A 1 90 ? 3.977 11.777 7.975 1.00 20.31 91 SER A O 1
ATOM 707 N N . ASN A 1 91 ? 6.013 12.577 7.470 1.00 17.25 92 ASN A N 1
ATOM 708 C CA . ASN A 1 91 ? 6.676 11.460 8.135 1.00 16.54 92 ASN A CA 1
ATOM 709 C C . ASN A 1 91 ? 8.113 11.828 8.439 1.00 14.66 92 ASN A C 1
ATOM 710 O O . ASN A 1 91 ? 8.715 12.621 7.732 1.00 15.78 92 ASN A O 1
ATOM 715 N N . ASP A 1 92 ? 8.645 11.278 9.517 1.00 15.93 93 ASP A N 1
ATOM 716 C CA . ASP A 1 92 ? 10.020 11.524 9.900 1.00 14.42 93 ASP A CA 1
ATOM 717 C C . ASP A 1 92 ? 11.022 10.666 9.089 1.00 15.99 93 ASP A C 1
ATOM 718 O O . ASP A 1 92 ? 12.191 11.051 8.909 1.00 16.55 93 ASP A O 1
ATOM 723 N N . ASN A 1 93 ? 10.529 9.561 8.514 1.00 15.29 94 ASN A N 1
ATOM 724 C CA . ASN A 1 93 ? 11.373 8.594 7.782 1.00 13.36 94 ASN A CA 1
ATOM 725 C C . ASN A 1 93 ? 10.486 7.662 6.954 1.00 12.27 94 ASN A C 1
ATOM 726 O O . ASN A 1 93 ? 9.390 7.300 7.387 1.00 14.22 94 ASN A O 1
ATOM 731 N N . ALA A 1 94 ? 10.936 7.265 5.772 1.00 9.81 95 ALA A N 1
ATOM 732 C CA . ALA A 1 94 ? 10.163 6.342 4.952 1.00 9.51 95 ALA A CA 1
ATOM 733 C C . ALA A 1 94 ? 11.077 5.195 4.620 1.00 10.70 95 ALA A C 1
ATOM 734 O O . ALA A 1 94 ? 12.263 5.383 4.413 1.00 10.25 95 ALA A O 1
ATOM 736 N N . GLN A 1 95 ? 10.491 4.016 4.492 1.00 12.95 96 GLN A N 1
ATOM 737 C CA . GLN A 1 95 ? 11.257 2.825 4.225 1.00 13.65 96 GLN A CA 1
ATOM 738 C C . GLN A 1 95 ? 10.602 2.048 3.124 1.00 11.69 96 GLN A C 1
ATOM 739 O O . GLN A 1 95 ? 9.464 1.631 3.274 1.00 14.31 96 GLN A O 1
ATOM 745 N N . LEU A 1 96 ? 11.301 1.895 2.003 1.00 12.90 97 LEU A N 1
ATOM 746 C CA . LEU A 1 96 ? 10.820 1.146 0.840 1.00 15.07 97 LEU A CA 1
ATOM 747 C C . LEU A 1 96 ? 10.995 -0.339 1.142 1.00 14.09 97 LEU A C 1
ATOM 748 O O . LEU A 1 96 ? 12.039 -0.768 1.603 1.00 16.31 97 LEU A O 1
ATOM 753 N N . LEU A 1 97 ? 9.977 -1.118 0.837 1.00 16.43 98 LEU A N 1
ATOM 754 C CA . LEU A 1 97 ? 9.948 -2.565 1.076 1.00 14.90 98 LEU A CA 1
ATOM 755 C C . LEU A 1 97 ? 9.768 -3.127 -0.347 1.00 12.81 98 LEU A C 1
ATOM 756 O O . LEU A 1 97 ? 8.818 -2.792 -1.062 1.00 12.61 98 LEU A O 1
ATOM 761 N N . THR A 1 98 ? 10.790 -3.841 -0.807 1.00 11.50 99 THR A N 1
ATOM 762 C CA . THR A 1 98 ? 10.835 -4.373 -2.149 1.00 10.50 99 THR A CA 1
ATOM 763 C C . THR A 1 98 ? 11.142 -5.879 -2.231 1.00 15.02 99 THR A C 1
ATOM 764 O O . THR A 1 98 ? 11.701 -6.485 -1.310 1.00 12.32 99 THR A O 1
ATOM 768 N N . ALA A 1 99 ? 10.743 -6.500 -3.337 1.00 15.89 100 ALA A N 1
ATOM 769 C CA . ALA A 1 99 ? 11.017 -7.922 -3.517 1.00 17.71 100 ALA A CA 1
ATOM 770 C C . ALA A 1 99 ? 12.228 -8.110 -4.431 1.00 21.38 100 ALA A C 1
ATOM 771 O O . ALA A 1 99 ? 12.713 -9.238 -4.586 1.00 26.86 100 ALA A O 1
ATOM 773 N N . THR A 1 100 ? 12.721 -7.010 -5.020 1.00 19.98 101 THR A N 1
ATOM 774 C CA . THR A 1 100 ? 13.907 -7.034 -5.883 1.00 19.75 101 THR A CA 1
ATOM 775 C C . THR A 1 100 ? 15.069 -7.524 -5.061 1.00 17.96 101 THR A C 1
ATOM 776 O O . THR A 1 100 ? 15.152 -7.226 -3.863 1.00 16.60 101 THR A O 1
ATOM 780 N N . ASN A 1 101 ? 15.916 -8.335 -5.699 1.00 18.10 102 ASN A N 1
ATOM 781 C CA . ASN A 1 101 ? 17.111 -8.922 -5.096 1.00 16.12 102 ASN A CA 1
ATOM 782 C C . ASN A 1 101 ? 18.254 -7.979 -5.413 1.00 16.57 102 ASN A C 1
ATOM 783 O O . ASN A 1 101 ? 18.642 -7.817 -6.573 1.00 15.93 102 ASN A O 1
ATOM 788 N N . PHE A 1 102 ? 18.749 -7.304 -4.393 1.00 16.98 103 PHE A N 1
ATOM 789 C CA . PHE A 1 102 ? 19.852 -6.364 -4.577 1.00 16.19 103 PHE A CA 1
ATOM 790 C C . PHE A 1 102 ? 21.116 -7.108 -4.929 1.00 16.13 103 PHE A C 1
ATOM 791 O O . PHE A 1 102 ? 21.329 -8.242 -4.471 1.00 14.27 103 PHE A O 1
ATOM 799 N N . ASN A 1 103 ? 21.962 -6.455 -5.711 1.00 16.05 104 ASN A N 1
ATOM 800 C CA . ASN A 1 103 ? 23.249 -7.002 -6.113 1.00 19.50 104 ASN A CA 1
ATOM 801 C C . ASN A 1 103 ? 24.094 -7.300 -4.880 1.00 18.24 104 ASN A C 1
ATOM 802 O O . ASN A 1 103 ? 24.085 -6.545 -3.897 1.00 20.69 104 ASN A O 1
ATOM 807 N N . GLY A 1 104 ? 24.782 -8.434 -4.927 1.00 18.95 105 GLY A N 1
ATOM 808 C CA . GLY A 1 104 ? 25.662 -8.821 -3.855 1.00 16.54 105 GLY A CA 1
ATOM 809 C C . GLY A 1 104 ? 25.020 -9.322 -2.595 1.00 16.86 105 GLY A C 1
ATOM 810 O O . GLY A 1 104 ? 23.934 -9.834 -2.590 1.00 20.47 105 GLY A O 1
ATOM 811 N N . ASN A 1 105 ? 25.720 -9.120 -1.503 1.00 17.60 106 ASN A N 1
ATOM 812 C CA . ASN A 1 105 ? 25.281 -9.559 -0.205 1.00 16.86 106 ASN A CA 1
ATOM 813 C C . ASN A 1 105 ? 24.168 -8.696 0.413 1.00 18.55 106 ASN A C 1
ATOM 814 O O . ASN A 1 105 ? 23.514 -9.147 1.362 1.00 19.83 106 ASN A O 1
ATOM 819 N N . THR A 1 106 ? 23.922 -7.498 -0.112 1.00 14.30 107 THR A N 1
ATOM 820 C CA . THR A 1 106 ? 22.977 -6.583 0.523 1.00 16.33 107 THR A CA 1
ATOM 821 C C . THR A 1 106 ? 21.456 -6.868 0.540 1.00 12.26 107 THR A C 1
ATOM 822 O O . THR A 1 106 ? 20.856 -7.153 -0.490 1.00 12.23 107 THR A O 1
ATOM 826 N N . VAL A 1 107 ? 20.854 -6.732 1.733 1.00 12.59 108 VAL A N 1
ATOM 827 C CA . VAL A 1 107 ? 19.409 -6.920 1.925 1.00 12.17 108 VAL A CA 1
ATOM 828 C C . VAL A 1 107 ? 18.694 -5.645 2.431 1.00 15.45 108 VAL A C 1
ATOM 829 O O . VAL A 1 107 ? 17.468 -5.668 2.662 1.00 15.15 108 VAL A O 1
ATOM 833 N N . GLY A 1 108 ? 19.433 -4.541 2.591 1.00 12.64 109 GLY A N 1
ATOM 834 C CA . GLY A 1 108 ? 18.847 -3.295 3.074 1.00 10.41 109 GLY A CA 1
ATOM 835 C C . GLY A 1 108 ? 19.914 -2.203 3.020 1.00 16.41 109 GLY A C 1
ATOM 836 O O . GLY A 1 108 ? 21.110 -2.488 2.904 1.00 12.80 109 GLY A O 1
ATOM 837 N N . LEU A 1 109 ? 19.510 -0.939 3.111 1.00 17.08 110 LEU A N 1
ATOM 838 C CA . LEU A 1 109 ? 20.489 0.143 3.060 1.00 13.30 110 LEU A CA 1
ATOM 839 C C . LEU A 1 109 ? 19.799 1.425 3.553 1.00 14.54 110 LEU A C 1
ATOM 840 O O . LEU A 1 109 ? 18.589 1.556 3.414 1.00 14.42 110 LEU A O 1
ATOM 845 N N . ALA A 1 110 ? 20.545 2.300 4.224 1.00 14.05 111 ALA A N 1
ATOM 846 C CA . ALA A 1 110 ? 20.019 3.578 4.731 1.00 17.57 111 ALA A CA 1
ATOM 847 C C . ALA A 1 110 ? 21.160 4.618 4.720 1.00 18.73 111 ALA A C 1
ATOM 848 O O . ALA A 1 110 ? 22.280 4.281 4.365 1.00 18.73 111 ALA A O 1
ATOM 850 N N . TYR A 1 111 ? 20.855 5.887 5.007 1.00 15.68 112 TYR A N 1
ATOM 851 C CA . TYR A 1 111 ? 21.865 6.951 5.062 1.00 10.26 112 TYR A CA 1
ATOM 852 C C . TYR A 1 111 ? 22.170 7.100 6.542 1.00 8.39 112 TYR A C 1
ATOM 853 O O . TYR A 1 111 ? 21.273 7.039 7.351 1.00 9.16 112 TYR A O 1
ATOM 862 N N . LEU A 1 112 ? 23.424 7.314 6.905 1.00 8.67 113 LEU A N 1
ATOM 863 C CA . LEU A 1 112 ? 23.790 7.416 8.300 1.00 13.35 113 LEU A CA 1
ATOM 864 C C . LEU A 1 112 ? 23.521 8.791 8.862 1.00 14.29 113 LEU A C 1
ATOM 865 O O . LEU A 1 112 ? 23.869 9.793 8.234 1.00 15.04 113 LEU A O 1
ATOM 870 N N . LYS A 1 113 ? 22.915 8.801 10.053 1.00 14.82 114 LYS A N 1
ATOM 871 C CA . LYS A 1 113 ? 22.580 9.999 10.828 1.00 13.53 114 LYS A CA 1
ATOM 872 C C . LYS A 1 113 ? 21.744 11.041 10.115 1.00 11.81 114 LYS A C 1
ATOM 873 O O . LYS A 1 113 ? 22.023 12.226 10.245 1.00 15.22 114 LYS A O 1
ATOM 879 N N . THR A 1 114 ? 20.697 10.624 9.410 1.00 12.05 115 THR A N 1
ATOM 880 C CA . THR A 1 114 ? 19.877 11.557 8.653 1.00 10.64 115 THR A CA 1
ATOM 881 C C . THR A 1 114 ? 18.440 11.616 9.104 1.00 12.82 115 THR A C 1
ATOM 882 O O . THR A 1 114 ? 17.611 12.178 8.385 1.00 15.86 115 THR A O 1
ATOM 886 N N . MET A 1 115 ? 18.109 11.005 10.242 1.00 12.84 116 MET A N 1
ATOM 887 C CA . MET A 1 115 ? 16.743 11.012 10.754 1.00 13.68 116 MET A CA 1
ATOM 888 C C . MET A 1 115 ? 16.213 12.470 10.767 1.00 17.92 116 MET A C 1
ATOM 889 O O . MET A 1 115 ? 16.922 13.395 11.166 1.00 17.48 116 MET A O 1
ATOM 894 N N . CYS A 1 116 ? 15.002 12.645 10.235 1.00 17.56 117 CYS A N 1
ATOM 895 C CA . CYS A 1 116 ? 14.293 13.916 10.150 1.00 14.88 117 CYS A CA 1
ATOM 896 C C . CYS A 1 116 ? 14.628 14.722 8.916 1.00 16.06 117 CYS A C 1
ATOM 897 O O . CYS A 1 116 ? 13.853 15.599 8.541 1.00 14.11 117 CYS A O 1
ATOM 900 N N . ASN A 1 117 ? 15.756 14.435 8.277 1.00 12.18 118 ASN A N 1
ATOM 901 C CA . ASN A 1 117 ? 16.137 15.191 7.104 1.00 11.82 118 ASN A CA 1
ATOM 902 C C . ASN A 1 117 ? 15.196 15.021 5.923 1.00 14.35 118 ASN A C 1
ATOM 903 O O . ASN A 1 117 ? 14.960 13.908 5.447 1.00 14.65 118 ASN A O 1
ATOM 908 N N . SER A 1 118 ? 14.769 16.152 5.377 1.00 14.06 119 SER A N 1
ATOM 909 C CA . SER A 1 118 ? 13.852 16.198 4.250 1.00 16.66 119 SER A CA 1
ATOM 910 C C . SER A 1 118 ? 14.348 15.520 3.002 1.00 17.25 119 SER A C 1
ATOM 911 O O . SER A 1 118 ? 13.560 15.124 2.148 1.00 20.66 119 SER A O 1
ATOM 914 N N . LYS A 1 119 ? 15.653 15.484 2.830 1.00 16.98 120 LYS A N 1
ATOM 915 C CA . LYS A 1 119 ? 16.222 14.835 1.664 1.00 15.98 120 LYS A CA 1
ATOM 916 C C . LYS A 1 119 ? 16.698 13.404 1.925 1.00 13.24 120 LYS A C 1
ATOM 917 O O . LYS A 1 119 ? 16.648 12.559 1.028 1.00 15.16 120 LYS A O 1
ATOM 923 N N . TYR A 1 120 ? 17.236 13.160 3.123 1.00 12.88 121 TYR A N 1
ATOM 924 C CA . TYR A 1 120 ? 17.859 11.881 3.461 1.00 12.86 121 TYR A CA 1
ATOM 925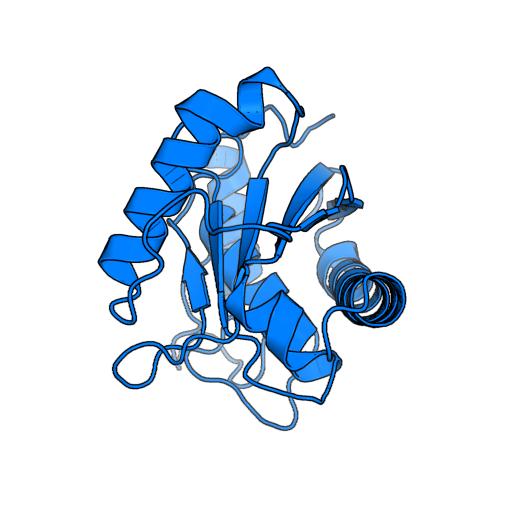 C C . TYR A 1 120 ? 17.316 10.937 4.523 1.00 12.84 121 TYR A C 1
ATOM 926 O O . TYR A 1 120 ? 17.994 9.943 4.847 1.00 13.11 121 TYR A O 1
ATOM 935 N N . SER A 1 121 ? 16.137 11.213 5.079 1.00 11.89 122 SER A N 1
ATOM 936 C CA . SER A 1 121 ? 15.593 10.318 6.110 1.00 12.50 122 SER A CA 1
ATOM 937 C C . SER A 1 121 ? 14.874 9.129 5.443 1.00 12.83 122 SER A C 1
ATOM 938 O O . SER A 1 121 ? 13.640 9.106 5.383 1.00 10.86 122 SER A O 1
ATOM 941 N N . VAL A 1 122 ? 15.658 8.200 4.884 1.00 10.25 123 VAL A N 1
ATOM 942 C CA . VAL A 1 122 ? 15.124 7.039 4.189 1.00 14.07 123 VAL A CA 1
ATOM 943 C C . VAL A 1 122 ? 15.972 5.795 4.324 1.00 14.12 123 VAL A C 1
ATOM 944 O O . VAL A 1 122 ? 17.179 5.872 4.598 1.00 11.04 123 VAL A O 1
ATOM 948 N N . GLY A 1 123 ? 15.324 4.669 4.004 1.00 15.23 124 GLY A N 1
ATOM 949 C CA . GLY A 1 123 ? 15.947 3.348 4.073 1.00 13.46 124 GLY A CA 1
ATOM 950 C C . GLY A 1 123 ? 15.331 2.475 3.004 1.00 11.82 124 GLY A C 1
ATOM 951 O O . GLY A 1 123 ? 14.249 2.777 2.516 1.00 14.58 124 GLY A O 1
ATOM 952 N N . LEU A 1 124 ? 15.986 1.363 2.706 1.00 12.91 125 LEU A N 1
ATOM 953 C CA . LEU A 1 124 ? 15.632 0.391 1.668 1.00 11.39 125 LEU A CA 1
ATOM 954 C C . LEU A 1 124 ? 15.636 -0.954 2.330 1.00 11.14 125 LEU A C 1
ATOM 955 O O . LEU A 1 124 ? 16.599 -1.277 3.022 1.00 8.91 125 LEU A O 1
ATOM 960 N N . ILE A 1 125 ? 14.624 -1.773 2.064 1.00 11.45 126 ILE A N 1
ATOM 961 C CA . ILE A 1 125 ? 14.574 -3.095 2.678 1.00 11.81 126 ILE A CA 1
ATOM 962 C C . ILE A 1 125 ? 14.128 -4.120 1.665 1.00 10.48 126 ILE A C 1
ATOM 963 O O . ILE A 1 125 ? 13.140 -3.901 0.996 1.00 11.04 126 ILE A O 1
ATOM 968 N N . GLN A 1 126 ? 14.913 -5.189 1.506 1.00 11.86 127 GLN A N 1
ATOM 969 C CA . GLN A 1 126 ? 14.579 -6.312 0.603 1.00 11.95 127 GLN A CA 1
ATOM 970 C C . GLN A 1 126 ? 13.757 -7.320 1.432 1.00 8.58 127 GLN A C 1
ATOM 971 O O . GLN A 1 126 ? 14.143 -7.637 2.565 1.00 10.62 127 GLN A O 1
ATOM 977 N N . ASP A 1 127 ? 12.603 -7.752 0.929 1.00 7.44 128 ASP A N 1
ATOM 978 C CA . ASP A 1 127 ? 11.765 -8.731 1.637 1.00 13.07 128 ASP A CA 1
ATOM 979 C C . ASP A 1 127 ? 12.497 -10.070 1.470 1.00 10.86 128 ASP A C 1
ATOM 980 O O . ASP A 1 127 ? 12.104 -10.901 0.681 1.00 13.24 128 ASP A O 1
ATOM 985 N N . HIS A 1 128 ? 13.610 -10.228 2.169 1.00 11.56 129 HIS A N 1
ATOM 986 C CA . HIS A 1 128 ? 14.460 -11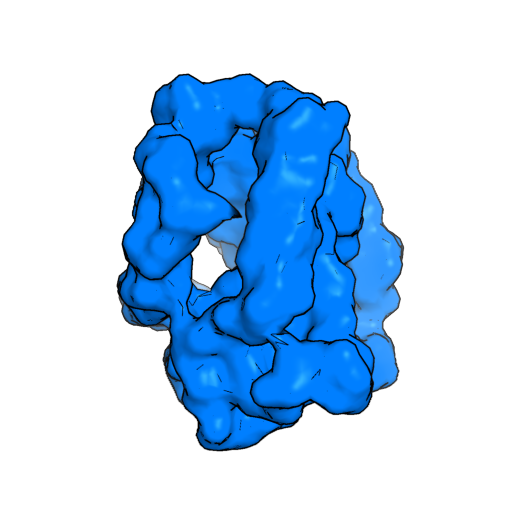.420 1.999 1.00 15.82 129 HIS A CA 1
ATOM 987 C C . HIS A 1 128 ? 14.165 -12.617 2.889 1.00 14.94 129 HIS A C 1
ATOM 988 O O . HIS A 1 128 ? 14.845 -13.624 2.794 1.00 18.84 129 HIS A O 1
ATOM 995 N N . SER A 1 129 ? 13.264 -12.457 3.845 1.00 17.91 130 SER A N 1
ATOM 996 C CA . SER A 1 129 ? 12.946 -13.513 4.787 1.00 17.59 130 SER A CA 1
ATOM 997 C C . SER A 1 129 ? 11.447 -13.581 5.142 1.00 19.86 130 SER A C 1
ATOM 998 O O . SER A 1 129 ? 10.727 -12.567 5.139 1.00 14.89 130 SER A O 1
ATOM 1001 N N . ALA A 1 130 ? 10.977 -14.815 5.341 1.00 20.34 131 ALA A N 1
ATOM 1002 C CA . ALA A 1 130 ? 9.601 -15.078 5.707 1.00 21.47 131 ALA A CA 1
ATOM 1003 C C . ALA A 1 130 ? 9.468 -15.005 7.237 1.00 21.36 131 ALA A C 1
ATOM 1004 O O . ALA A 1 130 ? 8.380 -14.794 7.766 1.00 24.21 131 ALA A O 1
ATOM 1006 N N . ILE A 1 131 ? 10.587 -15.089 7.946 1.00 19.78 132 ILE A N 1
ATOM 1007 C CA . ILE A 1 131 ? 10.559 -14.991 9.405 1.00 18.41 132 ILE A CA 1
ATOM 1008 C C . ILE A 1 131 ? 10.470 -13.517 9.832 1.00 18.21 132 ILE A C 1
ATOM 1009 O O . ILE A 1 131 ? 11.429 -12.752 9.678 1.00 18.68 132 ILE A O 1
ATOM 1014 N N . PRO A 1 132 ? 9.315 -13.100 10.386 1.00 18.53 133 PRO A N 1
ATOM 1015 C CA . PRO A 1 132 ? 9.108 -11.726 10.828 1.00 16.98 133 PRO A CA 1
ATOM 1016 C C . PRO A 1 132 ? 10.140 -11.145 11.765 1.00 18.62 133 PRO A C 1
ATOM 1017 O O . PRO A 1 132 ? 10.402 -9.958 11.700 1.00 19.73 133 PRO A O 1
ATOM 1021 N N . LEU A 1 133 ? 10.740 -11.943 12.638 1.00 19.45 134 LEU A N 1
ATOM 1022 C CA . LEU A 1 133 ? 11.774 -11.404 13.533 1.00 20.95 134 LEU A CA 1
ATOM 1023 C C . LEU A 1 133 ? 12.982 -11.016 12.668 1.00 18.32 134 LEU A C 1
ATOM 1024 O O . LEU A 1 133 ? 13.650 -10.039 12.939 1.00 19.46 134 LEU A O 1
ATOM 1029 N N . LEU A 1 134 ? 13.289 -11.804 11.649 1.00 16.68 135 LEU A N 1
ATOM 1030 C CA . LEU A 1 134 ? 14.422 -11.459 10.798 1.00 17.44 135 LEU A CA 1
ATOM 1031 C C . LEU A 1 134 ? 14.139 -10.148 10.055 1.00 17.16 135 LEU A C 1
ATOM 1032 O O . LEU A 1 134 ? 15.000 -9.269 9.983 1.00 16.68 135 LEU A O 1
ATOM 1037 N N . MET A 1 13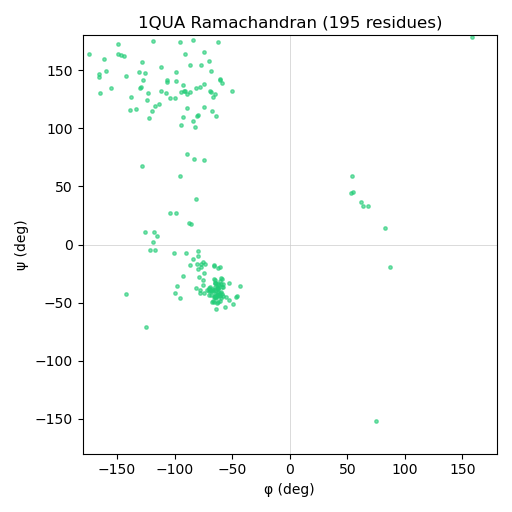5 ? 12.938 -10.006 9.498 1.00 16.88 136 MET A N 1
ATOM 1038 C CA . MET A 1 135 ? 12.580 -8.782 8.783 1.00 12.76 136 MET A CA 1
ATOM 1039 C C . MET A 1 135 ? 12.557 -7.571 9.722 1.00 11.25 136 MET A C 1
ATOM 1040 O O . MET A 1 135 ? 13.156 -6.531 9.413 1.00 8.72 136 MET A O 1
ATOM 1045 N N . ALA A 1 136 ? 11.969 -7.752 10.904 1.00 9.34 137 ALA A N 1
ATOM 1046 C CA . ALA A 1 136 ? 11.906 -6.686 11.908 1.00 11.59 137 ALA A CA 1
ATOM 1047 C C . ALA A 1 136 ? 13.305 -6.230 12.319 1.00 10.37 137 ALA A C 1
ATOM 1048 O O . ALA A 1 136 ? 13.527 -5.060 12.619 1.00 13.04 137 ALA A O 1
ATOM 1050 N N . VAL A 1 137 ? 14.253 -7.154 12.335 1.00 13.40 138 VAL A N 1
ATOM 1051 C CA . VAL A 1 137 ? 15.618 -6.820 12.701 1.00 13.37 138 VAL A CA 1
ATOM 1052 C C . VAL A 1 137 ? 16.237 -6.091 11.496 1.00 14.45 138 VAL A C 1
ATOM 1053 O O . VAL A 1 137 ? 16.986 -5.128 11.655 1.00 16.71 138 VAL A O 1
ATOM 1057 N N . THR A 1 138 ? 15.872 -6.479 10.280 1.00 13.82 139 THR A N 1
ATOM 1058 C CA . THR A 1 138 ? 16.427 -5.800 9.125 1.00 10.62 139 THR A CA 1
ATOM 1059 C C . THR A 1 138 ? 15.924 -4.350 9.126 1.00 11.53 139 THR A C 1
ATOM 1060 O O . THR A 1 138 ? 16.709 -3.430 8.929 1.00 14.64 139 THR A O 1
ATOM 1064 N N . MET A 1 139 ? 14.634 -4.150 9.379 1.00 8.92 140 MET A N 1
ATOM 1065 C CA . MET A 1 139 ? 14.037 -2.831 9.404 1.00 9.28 140 MET A CA 1
ATOM 1066 C C . MET A 1 139 ? 14.623 -1.983 10.510 1.00 10.70 140 MET A C 1
ATOM 1067 O O . MET A 1 139 ? 14.975 -0.814 10.288 1.00 11.38 140 MET A O 1
ATOM 1072 N N . ALA A 1 140 ? 14.776 -2.573 11.692 1.00 11.48 141 ALA A N 1
ATOM 1073 C CA . ALA A 1 140 ? 15.327 -1.888 12.840 1.00 8.36 141 ALA A CA 1
ATOM 1074 C C . ALA A 1 140 ? 16.780 -1.505 12.606 1.00 12.56 141 ALA A C 1
ATOM 1075 O O . ALA A 1 140 ? 17.233 -0.480 13.112 1.00 15.10 141 ALA A O 1
ATOM 1077 N N . HIS A 1 141 ? 17.507 -2.332 11.853 1.00 11.79 142 HIS A N 1
ATOM 1078 C CA . HIS A 1 141 ? 18.929 -2.109 11.496 1.00 11.37 142 HIS A CA 1
ATOM 1079 C C . HIS A 1 141 ? 19.181 -0.857 10.612 1.00 11.06 142 HIS A C 1
ATOM 1080 O O . HIS A 1 141 ? 20.146 -0.120 10.805 1.00 10.67 142 HIS A O 1
ATOM 1087 N N . GLU A 1 142 ? 18.374 -0.680 9.577 1.00 14.20 143 GLU A N 1
ATOM 1088 C CA . GLU A 1 142 ? 18.531 0.479 8.706 1.00 11.32 143 GLU A CA 1
ATOM 1089 C C . GLU A 1 142 ? 18.060 1.726 9.449 1.00 14.46 143 GLU A C 1
ATOM 1090 O O . GLU A 1 142 ? 18.671 2.790 9.325 1.00 14.42 143 GLU A O 1
ATOM 1096 N N . LEU A 1 143 ? 16.978 1.609 10.219 1.00 11.43 144 LEU A N 1
ATOM 1097 C CA . LEU A 1 143 ? 16.514 2.749 10.983 1.00 11.00 144 LEU A CA 1
ATOM 1098 C C . LEU A 1 143 ? 17.626 3.101 11.949 1.00 11.28 144 LEU A C 1
ATOM 1099 O O . LEU A 1 143 ? 17.858 4.266 12.232 1.00 14.71 144 LEU A O 1
ATOM 1104 N N . GLY A 1 144 ? 18.297 2.094 12.492 1.00 12.84 145 GLY A N 1
ATOM 1105 C CA . GLY A 1 144 ? 19.402 2.347 13.404 1.00 11.46 145 GLY A CA 1
ATOM 1106 C C . GLY A 1 144 ? 20.474 3.172 12.698 1.00 11.86 145 GLY A C 1
ATOM 1107 O O . GLY A 1 144 ? 21.108 4.025 13.320 1.00 15.24 145 GLY A O 1
ATOM 1108 N N . HIS A 1 145 ? 20.704 2.939 11.407 1.00 10.37 146 HIS A N 1
ATOM 1109 C CA . HIS A 1 145 ? 21.688 3.731 10.664 1.00 12.07 146 HIS A CA 1
ATOM 1110 C C . HIS A 1 145 ? 21.287 5.236 10.538 1.00 15.15 146 HIS A C 1
ATOM 1111 O O . HIS A 1 145 ? 22.116 6.141 10.751 1.00 17.96 146 HIS A O 1
ATOM 1118 N N . ASN A 1 146 ? 20.016 5.497 10.205 1.00 15.40 147 ASN A N 1
ATOM 1119 C CA . ASN A 1 146 ? 19.488 6.879 10.076 1.00 11.81 147 ASN A CA 1
ATOM 1120 C C . ASN A 1 146 ? 19.616 7.599 11.412 1.00 10.19 147 ASN A C 1
ATOM 1121 O O . ASN A 1 146 ? 19.731 8.800 11.440 1.00 12.91 147 ASN A O 1
ATOM 1126 N N . LEU A 1 147 ? 19.526 6.855 12.508 1.00 9.32 148 LEU A N 1
ATOM 1127 C CA . LEU A 1 147 ? 19.668 7.377 13.866 1.00 11.28 148 LEU A CA 1
ATOM 1128 C C . LEU A 1 147 ? 21.150 7.431 14.327 1.00 13.03 148 LEU A C 1
ATOM 1129 O O . LEU A 1 147 ? 21.422 7.469 15.525 1.00 11.98 148 LEU A O 1
ATOM 1134 N N . GLY A 1 148 ? 22.089 7.3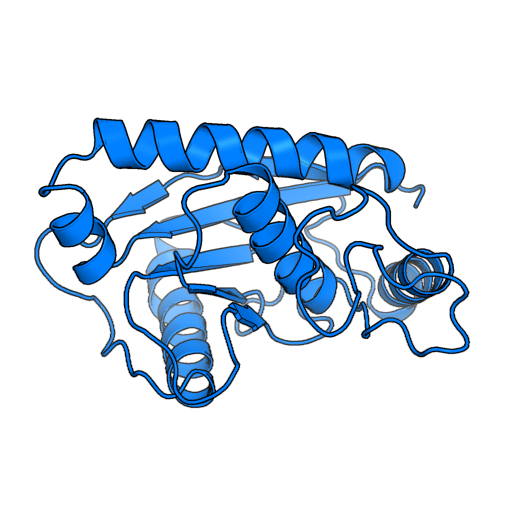61 13.382 1.00 13.14 149 GLY A N 1
ATOM 1135 C CA . GLY A 1 148 ? 23.502 7.432 13.714 1.00 18.03 149 GLY A CA 1
ATOM 1136 C C . GLY A 1 148 ? 24.283 6.203 14.179 1.00 20.43 149 GLY A C 1
ATOM 1137 O O . GLY A 1 148 ? 25.409 6.334 14.645 1.00 21.11 149 GLY A O 1
ATOM 1138 N N . MET A 1 149 ? 23.743 5.008 14.015 1.00 21.40 150 MET A N 1
ATOM 1139 C CA . MET A 1 149 ? 24.475 3.844 14.493 1.00 19.76 150 MET A CA 1
ATOM 1140 C C . MET A 1 149 ? 25.355 3.207 13.450 1.00 23.74 150 MET A C 1
ATOM 1141 O O . MET A 1 149 ? 24.969 3.111 12.285 1.00 26.98 150 MET A O 1
ATOM 1146 N N . ASN A 1 150 ? 26.565 2.835 13.863 1.00 22.41 151 ASN A N 1
ATOM 1147 C CA . ASN A 1 150 ? 27.540 2.136 13.025 1.00 23.17 151 ASN A CA 1
ATOM 1148 C C . ASN A 1 150 ? 27.361 0.636 13.325 1.00 20.78 151 ASN A C 1
ATOM 1149 O O . ASN A 1 150 ? 26.645 0.254 14.246 1.00 21.16 151 ASN A O 1
ATOM 1154 N N . HIS A 1 151 ? 28.071 -0.206 12.593 1.00 22.09 152 HIS A N 1
ATOM 1155 C CA . HIS A 1 151 ? 28.009 -1.628 12.829 1.00 23.83 152 HIS A CA 1
ATOM 1156 C C . HIS A 1 151 ? 28.837 -1.950 14.051 1.00 27.72 152 HIS A C 1
ATOM 1157 O O . HIS A 1 151 ? 29.738 -1.182 14.430 1.00 28.17 152 HIS A O 1
ATOM 1164 N N . ASP A 1 152 ? 28.478 -3.055 14.698 1.00 32.67 153 ASP A N 1
ATOM 1165 C CA . ASP A 1 152 ? 29.193 -3.545 15.870 1.00 38.62 153 ASP A CA 1
ATOM 1166 C C . ASP A 1 152 ? 30.512 -4.158 15.398 1.00 42.26 153 ASP A C 1
ATOM 1167 O O . ASP A 1 152 ? 30.524 -5.058 14.559 1.00 42.40 153 ASP A O 1
ATOM 1172 N N . GLY A 1 153 ? 31.623 -3.592 15.856 1.00 48.99 154 GLY A N 1
ATOM 1173 C CA . GLY A 1 153 ? 32.931 -4.117 15.501 1.00 51.81 154 GLY A CA 1
ATOM 1174 C C . GLY A 1 153 ? 33.195 -5.192 16.529 1.00 55.46 154 GLY A C 1
ATOM 1175 O O . GLY A 1 153 ? 32.643 -5.129 17.630 1.00 53.87 154 GLY A O 1
ATOM 1176 N N . ALA A 1 154 ? 34.019 -6.181 16.191 1.00 61.72 155 ALA A N 1
ATOM 1177 C CA . ALA A 1 154 ? 34.335 -7.275 17.122 1.00 63.04 155 ALA A CA 1
ATOM 1178 C C . ALA A 1 154 ? 34.589 -6.711 18.521 1.00 63.69 155 ALA A C 1
ATOM 1179 O O . ALA A 1 154 ? 34.170 -7.302 19.525 1.00 67.02 155 ALA A O 1
ATOM 1181 N N . GLY A 1 155 ? 35.207 -5.528 18.566 1.00 61.61 156 GLY A N 1
ATOM 1182 C CA . GLY A 1 155 ? 35.482 -4.861 19.824 1.00 57.57 156 GLY A CA 1
ATOM 1183 C C . GLY A 1 155 ? 34.283 -4.096 20.369 1.00 57.15 156 GLY A C 1
ATOM 1184 O O . GLY A 1 155 ? 34.467 -2.983 20.870 1.00 57.31 156 GLY A O 1
ATOM 1185 N N . CYS A 1 156 ? 33.072 -4.670 20.233 1.00 54.34 157 CYS A N 1
ATOM 1186 C CA . CYS A 1 156 ? 31.803 -4.085 20.732 1.00 51.72 157 CYS A CA 1
ATOM 1187 C C . CYS A 1 156 ? 31.077 -4.978 21.714 1.00 50.90 157 CYS A C 1
ATOM 1188 O O . CYS A 1 156 ? 30.025 -4.600 22.248 1.00 50.37 157 CYS A O 1
ATOM 1191 N N . SER A 1 157 ? 31.633 -6.174 21.904 1.00 51.26 158 SER A N 1
ATOM 1192 C CA . SER A 1 157 ? 31.127 -7.180 22.833 1.00 49.14 158 SER A CA 1
ATOM 1193 C C . SER A 1 157 ? 29.737 -7.734 22.510 1.00 47.61 158 SER A C 1
ATOM 1194 O O . SER A 1 157 ? 28.973 -8.056 23.421 1.00 48.95 158 SER A O 1
ATOM 1197 N N . CYS A 1 158 ? 29.406 -7.838 21.220 1.00 44.80 159 CYS A N 1
ATOM 1198 C CA . CYS A 1 158 ? 28.122 -8.403 20.766 1.00 40.03 159 CYS A CA 1
ATOM 1199 C C . CYS A 1 158 ? 28.184 -8.728 19.267 1.00 39.77 159 CYS A C 1
ATOM 1200 O O . CYS A 1 158 ? 28.616 -7.906 18.448 1.00 40.11 159 CYS A O 1
ATOM 1203 N N . ALA A 1 159 ? 27.779 -9.952 18.935 1.00 36.99 160 ALA A N 1
ATOM 1204 C CA . ALA A 1 159 ? 27.813 -10.436 17.569 1.00 34.82 160 ALA A CA 1
ATOM 1205 C C . ALA A 1 159 ? 26.430 -10.741 17.046 1.00 34.41 160 ALA A C 1
ATOM 1206 O O . ALA A 1 159 ? 26.263 -11.085 15.874 1.00 35.71 160 ALA A O 1
ATOM 1208 N N . THR A 1 160 ? 25.437 -10.623 17.918 1.00 31.32 161 THR A N 1
ATOM 1209 C CA . THR A 1 160 ? 24.065 -10.919 17.535 1.00 33.06 161 THR A CA 1
ATOM 1210 C C . THR A 1 160 ? 23.122 -9.762 17.823 1.00 31.37 161 THR A C 1
ATOM 1211 O O . THR A 1 160 ? 21.898 -9.928 17.791 1.00 29.22 161 THR A O 1
ATOM 1215 N N . CYS A 1 161 ? 23.692 -8.610 18.161 1.00 28.85 162 CYS A N 1
ATOM 1216 C CA . CYS A 1 161 ? 22.898 -7.431 18.445 1.00 26.01 162 CYS A CA 1
ATOM 1217 C C . CYS A 1 161 ? 22.352 -6.851 17.136 1.00 23.76 162 CYS A C 1
ATOM 1218 O O . CYS A 1 161 ? 22.758 -7.251 16.040 1.00 19.88 162 CYS A O 1
ATOM 1221 N N . ILE A 1 162 ? 21.386 -5.955 17.237 1.00 21.60 163 ILE A N 1
ATOM 1222 C CA . ILE A 1 162 ? 20.757 -5.367 16.065 1.00 19.44 163 ILE A CA 1
ATOM 1223 C C . ILE A 1 162 ? 21.750 -4.875 14.981 1.00 21.66 163 ILE A C 1
ATOM 1224 O O . ILE A 1 162 ? 21.593 -5.197 13.803 1.00 21.25 163 ILE A O 1
ATOM 1229 N N . MET A 1 163 ? 22.810 -4.174 15.398 1.00 18.98 164 MET A N 1
ATOM 1230 C CA . MET A 1 163 ? 23.756 -3.602 14.458 1.00 17.24 164 MET A CA 1
ATOM 1231 C C . MET A 1 163 ? 24.895 -4.492 14.011 1.00 20.74 164 MET A C 1
ATOM 1232 O O . MET A 1 163 ? 25.908 -4.017 13.453 1.00 19.83 164 MET A O 1
ATOM 1237 N N . ALA A 1 164 ? 24.723 -5.789 14.211 1.00 20.67 165 ALA A N 1
ATOM 1238 C CA . ALA A 1 164 ? 25.730 -6.728 13.749 1.00 23.18 165 ALA A CA 1
ATOM 1239 C C . ALA A 1 164 ? 25.782 -6.500 12.233 1.00 22.26 165 ALA A C 1
ATOM 1240 O O . ALA A 1 164 ? 24.745 -6.285 11.592 1.00 24.60 165 ALA A O 1
ATOM 1242 N N . PRO A 1 165 ? 26.984 -6.561 11.642 1.00 20.06 166 PRO A N 1
ATOM 1243 C CA . PRO A 1 165 ? 27.230 -6.358 10.212 1.00 19.69 166 PRO A CA 1
ATOM 1244 C C . PRO A 1 165 ? 26.516 -7.257 9.222 1.00 20.71 166 PRO A C 1
ATOM 1245 O O . PRO A 1 165 ? 26.254 -6.831 8.103 1.00 22.86 166 PRO A O 1
ATOM 1249 N N . VAL A 1 166 ? 26.295 -8.517 9.587 1.00 23.20 167 VAL A N 1
ATOM 1250 C CA . VAL A 1 166 ? 25.557 -9.463 8.733 1.00 24.73 167 VAL A CA 1
ATOM 1251 C C . VAL A 1 166 ? 24.502 -10.148 9.587 1.00 25.25 167 VAL A C 1
ATOM 1252 O O . VAL A 1 166 ? 24.658 -10.289 10.802 1.00 24.18 167 VAL A O 1
ATOM 1256 N N . LEU A 1 167 ? 23.387 -10.495 8.964 1.00 26.33 168 LEU A N 1
ATOM 1257 C CA . LEU A 1 167 ? 22.264 -11.090 9.671 1.00 30.10 168 LEU A CA 1
ATOM 1258 C C . LEU A 1 167 ? 22.490 -12.447 10.232 1.00 32.18 168 LEU A C 1
ATOM 1259 O O . LEU A 1 167 ? 22.910 -13.367 9.510 1.00 34.13 168 LEU A O 1
ATOM 1264 N N . SER A 1 168 ? 22.206 -12.542 11.528 1.00 34.73 169 SER A N 1
ATOM 1265 C CA . SER A 1 168 ? 22.279 -13.787 12.278 1.00 40.66 169 SER A CA 1
ATOM 1266 C C . SER A 1 168 ? 20.848 -14.456 12.311 1.00 41.70 169 SER A C 1
ATOM 1267 O O . SER A 1 168 ? 19.849 -13.782 12.605 1.00 42.58 169 SER A O 1
ATOM 1270 N N . SER A 1 169 ? 20.759 -15.757 11.999 1.00 40.56 170 SER A N 1
ATOM 1271 C CA . SER A 1 169 ? 19.476 -16.482 12.017 1.00 38.87 170 SER A CA 1
ATOM 1272 C C . SER A 1 169 ? 18.772 -16.570 13.386 1.00 36.12 170 SER A C 1
ATOM 1273 O O . SER A 1 169 ? 17.560 -16.791 13.478 1.00 33.19 170 SER A O 1
ATOM 1276 N N . GLY A 1 170 ? 19.534 -16.382 14.452 1.00 36.51 171 GLY A N 1
ATOM 1277 C CA . GLY A 1 170 ? 18.964 -16.379 15.787 1.00 38.24 171 GLY A CA 1
ATOM 1278 C C . GLY A 1 170 ? 19.443 -15.100 16.448 1.00 41.10 171 GLY A C 1
ATOM 1279 O O . GLY A 1 170 ? 20.231 -15.188 17.404 1.00 41.52 171 GLY A O 1
ATOM 1280 N N . PRO A 1 171 ? 19.000 -13.900 15.982 1.00 41.73 172 PRO A N 1
ATOM 1281 C CA . PRO A 1 171 ? 19.379 -12.588 16.502 1.00 40.23 172 PRO A CA 1
ATOM 1282 C C . PRO A 1 171 ? 18.835 -12.250 17.874 1.00 38.90 172 PRO A C 1
ATOM 1283 O O . PRO A 1 171 ? 17.829 -12.800 18.314 1.00 41.07 172 PRO A O 1
ATOM 1287 N N . ALA A 1 172 ? 19.498 -11.321 18.536 1.00 36.83 173 ALA A N 1
ATOM 1288 C CA . ALA A 1 172 ? 19.044 -10.831 19.821 1.00 36.25 173 ALA A CA 1
ATOM 1289 C C . ALA A 1 172 ? 18.189 -9.679 19.361 1.00 35.60 173 ALA A C 1
ATOM 1290 O O . ALA A 1 172 ? 18.302 -9.242 18.217 1.00 38.08 173 ALA A O 1
ATOM 1292 N N . LYS A 1 173 ? 17.344 -9.180 20.248 1.00 35.79 174 LYS A N 1
ATOM 1293 C CA . LYS A 1 173 ? 16.506 -8.027 19.942 1.00 35.16 174 LYS A CA 1
ATOM 1294 C C . LYS A 1 173 ? 17.149 -6.850 20.662 1.00 33.09 174 LYS A C 1
ATOM 1295 O O . LYS A 1 173 ? 16.480 -5.877 20.985 1.00 36.21 174 LYS A O 1
ATOM 1301 N N . SER A 1 174 ? 18.463 -6.936 20.876 1.00 32.34 175 SER A N 1
ATOM 1302 C CA . SER A 1 174 ? 19.200 -5.899 21.604 1.00 31.26 175 SER A CA 1
ATOM 1303 C C . SER A 1 174 ? 20.202 -5.050 20.828 1.00 29.10 175 SER A C 1
ATOM 1304 O O . SER A 1 174 ? 20.803 -5.488 19.839 1.00 27.66 175 SER A O 1
ATOM 1307 N N . PHE A 1 175 ? 20.401 -3.836 21.343 1.00 28.92 176 PHE A N 1
ATOM 1308 C CA . PHE A 1 175 ? 21.372 -2.873 20.817 1.00 25.48 176 PHE A CA 1
ATOM 1309 C C . PHE A 1 175 ? 22.638 -2.926 21.701 1.00 23.37 176 PHE A C 1
ATOM 1310 O O . PHE A 1 175 ? 22.566 -2.810 22.925 1.00 22.44 176 PHE A O 1
ATOM 1318 N N . SER A 1 176 ? 23.790 -3.129 21.082 1.00 24.43 177 SER A N 1
ATOM 1319 C CA . SER A 1 176 ? 25.038 -3.207 21.821 1.00 25.57 177 SER A CA 1
ATOM 1320 C C . SER A 1 176 ? 25.276 -1.884 22.509 1.00 30.00 177 SER A C 1
ATOM 1321 O O . SER A 1 176 ? 24.545 -0.905 22.275 1.00 29.87 177 SER A O 1
ATOM 1324 N N . ASP A 1 177 ? 26.323 -1.844 23.331 1.00 32.77 178 ASP A N 1
ATOM 1325 C CA . ASP A 1 177 ? 26.699 -0.648 24.086 1.00 35.57 178 ASP A CA 1
ATOM 1326 C C . ASP A 1 177 ? 27.319 0.391 23.141 1.00 35.29 178 ASP A C 1
ATOM 1327 O O . ASP A 1 177 ? 27.426 1.584 23.468 1.00 34.32 178 ASP A O 1
ATOM 1332 N N . CYS A 1 178 ? 27.720 -0.088 21.966 1.00 34.08 179 CYS A N 1
ATOM 1333 C CA . CYS A 1 178 ? 28.288 0.759 20.941 1.00 31.86 179 CYS A CA 1
ATOM 1334 C C . CYS A 1 178 ? 27.140 1.482 20.278 1.00 31.50 179 CYS A C 1
ATOM 1335 O O . CYS A 1 178 ? 27.219 2.675 19.997 1.00 32.68 179 CYS A O 1
ATOM 1338 N N . SER A 1 179 ? 26.054 0.756 20.045 1.00 31.90 180 SER A N 1
ATOM 1339 C CA . SER A 1 179 ? 24.865 1.331 19.440 1.00 29.05 180 SER A CA 1
ATOM 1340 C C . SER A 1 179 ? 24.237 2.380 20.363 1.00 25.69 180 SER A C 1
ATOM 1341 O O . SER A 1 179 ? 23.805 3.410 19.887 1.00 27.69 180 SER A O 1
ATOM 1344 N N . LYS A 1 180 ? 24.224 2.131 21.675 1.00 25.03 181 LYS A N 1
ATOM 1345 C CA . LYS A 1 180 ? 23.677 3.103 22.636 1.00 26.44 181 LYS A CA 1
ATOM 1346 C C . LYS A 1 180 ? 24.479 4.418 22.576 1.00 27.31 181 LYS A C 1
ATOM 1347 O O . LYS A 1 180 ? 23.923 5.514 22.559 1.00 27.40 181 LYS A O 1
ATOM 1353 N N . HIS A 1 181 ? 25.797 4.290 22.523 1.00 31.32 182 HIS A N 1
ATOM 1354 C CA . HIS A 1 181 ? 26.701 5.435 22.434 1.00 35.95 182 HIS A CA 1
ATOM 1355 C C . HIS A 1 181 ? 26.565 6.244 21.144 1.00 33.66 182 HIS A C 1
ATOM 1356 O O . HIS A 1 181 ? 26.661 7.477 21.156 1.00 34.26 182 HIS A O 1
ATOM 1363 N N . ASP A 1 182 ? 26.434 5.543 20.027 1.00 29.84 183 ASP A N 1
ATOM 1364 C CA . ASP A 1 182 ? 26.272 6.213 18.751 1.00 28.21 183 ASP A CA 1
ATOM 1365 C C . ASP A 1 182 ? 25.002 7.029 18.834 1.00 26.03 183 ASP A C 1
ATOM 1366 O O . ASP A 1 182 ? 24.962 8.170 18.386 1.00 25.25 183 ASP A O 1
ATOM 1371 N N . TYR A 1 183 ? 23.976 6.433 19.437 1.00 24.02 184 TYR A N 1
ATOM 1372 C CA . TYR A 1 183 ? 22.684 7.080 19.595 1.00 25.29 184 TYR A CA 1
ATOM 1373 C C . TYR A 1 183 ? 22.736 8.280 20.525 1.00 28.11 184 TYR A C 1
ATOM 1374 O O . TYR A 1 183 ? 22.085 9.285 20.264 1.00 28.74 184 TYR A O 1
ATOM 1383 N N . GLN A 1 184 ? 23.492 8.197 21.612 1.00 30.05 185 GLN A N 1
ATOM 1384 C CA . GLN A 1 184 ? 23.568 9.339 22.499 1.00 31.94 185 GLN A CA 1
ATOM 1385 C C . GLN A 1 184 ? 24.294 10.445 21.764 1.00 30.86 185 GLN A C 1
ATOM 1386 O O . GLN A 1 184 ? 23.915 11.612 21.841 1.00 31.47 185 GLN A O 1
ATOM 1392 N N . SER A 1 185 ? 25.327 10.056 21.031 1.00 29.64 186 SER A N 1
ATOM 1393 C CA . SER A 1 185 ? 26.130 10.979 20.233 1.00 29.27 186 SER A CA 1
ATOM 1394 C C . SER A 1 185 ? 25.269 11.657 19.148 1.00 27.17 186 SER A C 1
ATOM 1395 O O . SER A 1 185 ? 25.428 12.835 18.853 1.00 25.71 186 SER A O 1
ATOM 1398 N N . PHE A 1 186 ? 24.340 10.916 18.554 1.00 27.49 187 PHE A N 1
ATOM 1399 C CA . PHE A 1 186 ? 23.479 11.478 17.504 1.00 24.12 187 PHE A CA 1
ATOM 1400 C C . PHE A 1 186 ? 22.497 12.483 18.091 1.00 22.83 187 PHE A C 1
ATOM 1401 O O . PHE A 1 186 ? 22.180 13.505 17.478 1.00 20.83 187 PHE A O 1
ATOM 1409 N N . LEU A 1 187 ? 22.007 12.172 19.277 1.00 21.68 188 LEU A N 1
ATOM 1410 C CA . LEU A 1 187 ? 21.068 13.045 19.934 1.00 25.27 188 LEU A CA 1
ATOM 1411 C C . LEU A 1 187 ? 21.718 14.365 20.307 1.00 26.86 188 LEU A C 1
ATOM 1412 O O . LEU A 1 187 ? 21.195 15.442 19.982 1.00 25.72 188 LEU A O 1
ATOM 1417 N N . THR A 1 188 ? 22.878 14.277 20.956 1.00 29.42 189 THR A N 1
ATOM 1418 C CA . THR A 1 188 ? 23.576 15.469 21.408 1.00 31.07 189 THR A CA 1
ATOM 1419 C C . THR A 1 188 ? 24.248 16.213 20.290 1.00 31.75 189 THR A C 1
ATOM 1420 O O . THR A 1 188 ? 24.128 17.424 20.222 1.00 34.95 189 THR A O 1
ATOM 1424 N N . ILE A 1 189 ? 24.882 15.504 19.367 1.00 32.39 190 ILE A N 1
ATOM 1425 C CA . ILE A 1 189 ? 25.572 16.173 18.273 1.00 34.98 190 ILE A CA 1
ATOM 1426 C C . ILE A 1 189 ? 24.701 16.615 17.106 1.00 34.59 190 ILE A C 1
ATOM 1427 O O . ILE A 1 189 ? 24.978 17.632 16.474 1.00 34.90 190 ILE A O 1
ATOM 1432 N N . HIS A 1 190 ? 23.702 15.818 16.758 1.00 34.31 191 HIS A N 1
ATOM 1433 C CA . HIS A 1 190 ? 22.845 16.191 15.649 1.00 34.95 191 HIS A CA 1
ATOM 1434 C C . HIS A 1 190 ? 21.592 16.971 16.007 1.00 33.69 191 HIS A C 1
ATOM 1435 O O . HIS A 1 190 ? 21.100 17.737 15.185 1.00 33.31 191 HIS A O 1
ATOM 1442 N N . LYS A 1 191 ? 21.083 16.777 17.225 1.00 33.34 192 LYS A N 1
ATOM 1443 C CA . LYS A 1 191 ? 19.883 17.469 17.707 1.00 34.43 192 LYS A CA 1
ATOM 1444 C C . LYS A 1 191 ? 18.686 17.286 16.751 1.00 35.80 192 LYS A C 1
ATOM 1445 O O . LYS A 1 191 ? 18.158 18.267 16.197 1.00 34.28 192 LYS A O 1
ATOM 1451 N N . PRO A 1 192 ? 18.268 16.024 16.508 1.00 35.01 193 PRO A N 1
ATOM 1452 C CA . PRO A 1 192 ? 17.132 15.811 15.608 1.00 33.35 193 PRO A CA 1
ATOM 1453 C C . PRO A 1 192 ? 15.903 16.374 16.289 1.00 32.28 193 PRO A C 1
ATOM 1454 O O . PRO A 1 192 ? 15.489 15.885 17.329 1.00 35.38 193 PRO A O 1
ATOM 1458 N N . GLN A 1 193 ? 15.317 17.407 15.720 1.00 31.90 194 GLN A N 1
ATOM 1459 C CA . GLN A 1 193 ? 14.142 17.984 16.358 1.00 32.36 194 GLN A CA 1
ATOM 1460 C C . GLN A 1 193 ? 12.802 17.244 16.190 1.00 29.57 194 GLN A C 1
ATOM 1461 O O . GLN A 1 193 ? 12.038 17.105 17.146 1.00 26.75 194 GLN A O 1
ATOM 1467 N N . CYS A 1 194 ? 12.561 16.713 14.997 1.00 24.64 195 CYS A N 1
ATOM 1468 C CA . CYS A 1 194 ? 11.325 16.026 14.695 1.00 22.50 195 CYS A CA 1
ATOM 1469 C C . CYS A 1 194 ? 11.038 14.841 15.565 1.00 21.18 195 CYS A C 1
ATOM 1470 O O . CYS A 1 194 ? 9.892 14.537 15.835 1.00 21.69 195 CYS A O 1
ATOM 1473 N N . LEU A 1 195 ? 12.074 14.189 16.048 1.00 25.13 196 LEU A N 1
ATOM 1474 C CA . LEU A 1 195 ? 11.877 13.020 16.878 1.00 26.10 196 LEU A CA 1
ATOM 1475 C C . LEU A 1 195 ? 11.463 13.347 18.302 1.00 27.47 196 LEU A C 1
ATOM 1476 O O . LEU A 1 195 ? 11.042 12.472 19.036 1.00 28.23 196 LEU A O 1
ATOM 1481 N N . LEU A 1 196 ? 11.649 14.590 18.721 1.00 32.15 197 LEU A N 1
ATOM 1482 C CA . LEU A 1 196 ? 11.262 15.014 20.066 1.00 34.63 197 LEU A CA 1
ATOM 1483 C C . LEU A 1 196 ? 9.878 15.652 20.021 1.00 38.13 197 LEU A C 1
ATOM 1484 O O . LEU A 1 196 ? 9.715 16.828 20.338 1.00 41.18 197 LEU A O 1
ATOM 1489 N N . ASN A 1 197 ? 8.898 14.887 19.566 1.00 42.46 198 ASN A N 1
ATOM 1490 C CA . ASN A 1 197 ? 7.501 15.299 19.461 1.00 46.31 198 ASN A CA 1
ATOM 1491 C C . ASN A 1 197 ? 6.712 14.312 18.596 1.00 47.52 198 ASN A C 1
ATOM 1492 O O . ASN A 1 197 ? 7.211 13.182 18.389 1.00 46.59 198 ASN A O 1
#

B-factor: mean 22.84, std 11.81, range [2.26, 67.02]

Foldseek 3Di:
DDQQWEWAEEEEEEQQNCVVVVNDPVVVVVLVVLLVVLLQVLCVVVNYGYHHQYYHYHSPHGPFPQDLAQVVNLQRVLQCCLPPVCVPTPTQAYEYEYQRHHPDPDAKAAAAQQGNPSRGRYMYGHCPDPDSNQRSLRVSQRNLRNLQAAAQDPVQPDCQASRHPHHDPDHDSYDTPRSSVRNVCSCVVVVNPNGND

Secondary structure (DSSP, 8-state):
--S-EEEEEEEEE-HHHHHHTTT-HHHHHHHHHHHHHHHHHHHGGGTEEEEEEEEEE-SSS-SS---SSHHHHHHHHHHHIIIIIHHHS--SEEEEEE----STT-SEEE-TT-TT-TTT-EEEEE---S-HHHHHHHHHHHHHHHTT--PPPGGGS-SSSTT-SS--SS--S---HHHHHHHHHHHHHH--STT--

Organism: Deinagkistrodon acutus (NCBI:txid36307)

Solvent-accessible surface area: 8787 Å² total; per-residue (Å²): 50,72,57,141,3,23,0,66,0,9,0,0,0,1,63,41,0,32,57,108,40,124,66,62,51,82,115,0,38,73,35,0,96,47,6,9,101,41,0,56,58,2,0,82,74,0,52,3,79,8,51,60,43,23,42,35,39,8,63,94,61,56,87,21,94,30,74,43,33,7,151,65,0,6,120,64,0,2,58,20,2,60,84,44,0,50,159,133,36,92,9,16,0,0,0,0,0,0,33,33,110,3,90,66,144,49,50,9,30,15,46,82,48,22,9,37,61,68,109,97,0,0,0,0,0,19,10,51,21,99,101,59,51,16,0,0,5,7,0,0,23,10,0,0,27,0,0,6,0,86,84,8,39,114,82,19,117,36,86,54,11,3,0,11,76,117,73,34,105,61,21,35,113,61,14,7,109,40,0,46,129,35,0,98,57,2,21,88,111,87,141,9,120,35,0,74,139

Nearest PDB structures (foldseek):
  1qua-assembly1_A  TM=1.005E+00  e=8.342E-45  Deinagkistrodon acutus
  1yp1-assembly1_A  TM=9.944E-01  e=1.029E-33  Deinagkistrodon acutus
  1nd1-assembly1_A  TM=9.713E-01  e=4.460E-29  Bothrops asper
  1bsw-assembly1_A  TM=9.728E-01  e=6.094E-29  Deinagkistrodon acutus
  6x5x-assembly1_A  TM=9.610E-01  e=1.567E-27  Bot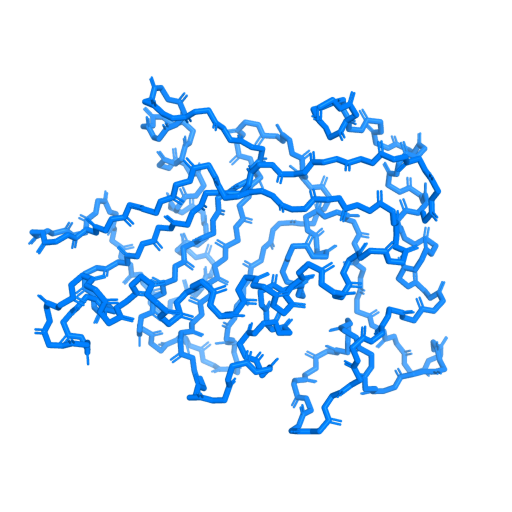hrops moojeni

CATH classification: 3.40.390.10